Protein AF-A0A3M2B6F7-F1 (afdb_monomer)

pLDDT: mean 85.12, std 17.01, range [28.48, 98.38]

Foldseek 3Di:
DALVVLLVLLVVCCVPFADAFDPVLQQFQPWFDAAPDLDTDGDPHRCRRRVVFSVLVNLLLSCCSHDCVCCVPQVQLSVCSSVRLARYEYEHADDPDQDQKDKDWADQVPFDQDPNDTHTHIYIYGHQAHFADPPGPLCVLQVRPGLRNYHSNSVSVVSSVNSSPPSPPVVPDDCNVVVVVPDDD

Sequence (185 aa):
MSGEQREHILESLFQTYLTTVDAYKSLLNQPYYEVGSTTLIQPTHPDSTIKLYDIRVREALRFLVRDPWFMTHTPKAVRSLLNGKIWNVAFVKIDERDWATRTRVVPRKQALHVNGRIIQPAKILVNYHRSASPEDPFYPETRGLPMGALPRDQLARVIALEIEHNITEKSMRGHVAQDQLTAPQ

Mean predicted aligned error: 6.68 Å

Solvent-accessible surface area (backbone atoms only — not comparable to full-atom values): 9988 Å² total; per-residue (Å²): 131,55,34,66,60,40,35,54,53,46,54,54,32,55,76,74,60,34,42,41,68,48,90,80,50,57,35,54,69,32,62,38,44,42,73,79,38,89,51,72,43,76,54,94,44,54,57,46,34,48,54,51,43,32,51,50,46,53,53,10,51,45,49,41,42,34,46,65,64,36,63,75,76,30,45,60,20,50,51,36,50,72,69,55,42,36,37,31,46,22,55,37,64,60,88,92,53,95,56,33,66,47,75,48,57,48,47,79,93,71,38,44,79,55,96,92,39,82,42,54,36,24,37,38,39,35,22,34,79,32,40,39,50,88,88,39,90,48,13,88,64,45,73,55,42,26,53,44,10,45,46,51,69,40,41,21,50,46,55,31,50,53,43,48,60,44,63,62,51,53,76,74,48,78,51,47,62,59,51,62,74,69,50,86,129

Radius of gyration: 15.97 Å; Cα contacts (8 Å, |Δi|>4): 312; chains: 1; bounding box: 41×37×40 Å

Structure (mmCIF, N/CA/C/O backbone):
data_AF-A0A3M2B6F7-F1
#
_entry.id   AF-A0A3M2B6F7-F1
#
loop_
_atom_site.group_PDB
_atom_site.id
_atom_site.type_symbol
_atom_site.label_atom_id
_atom_site.label_alt_id
_atom_site.label_comp_id
_atom_site.label_asym_id
_atom_site.label_entity_id
_atom_site.label_seq_id
_atom_site.pdbx_PDB_ins_code
_atom_site.Cartn_x
_atom_site.Cartn_y
_atom_site.Cartn_z
_atom_site.occupancy
_atom_site.B_iso_or_equiv
_atom_site.auth_seq_id
_atom_site.auth_comp_id
_atom_site.auth_asym_id
_atom_site.auth_atom_id
_atom_site.pdbx_PDB_model_num
ATOM 1 N N . MET A 1 1 ? -13.278 -9.897 17.056 1.00 79.38 1 MET A N 1
ATOM 2 C CA . MET A 1 1 ? -13.562 -9.879 15.608 1.00 79.38 1 MET A CA 1
ATOM 3 C C . MET A 1 1 ? -12.612 -10.852 14.930 1.00 79.38 1 MET A C 1
ATOM 5 O O . MET A 1 1 ? -11.414 -10.764 15.187 1.00 79.38 1 MET A O 1
ATOM 9 N N . SER A 1 2 ? -13.127 -11.803 14.152 1.00 93.44 2 SER A N 1
ATOM 10 C CA . SER A 1 2 ? -12.310 -12.802 13.445 1.00 93.44 2 SER A CA 1
ATOM 11 C C . SER A 1 2 ? -11.523 -12.177 12.280 1.00 93.44 2 SER A C 1
ATOM 13 O O . SER A 1 2 ? -11.714 -11.008 11.942 1.00 93.44 2 SER A O 1
ATOM 15 N N . GLY A 1 3 ? -10.600 -12.933 11.674 1.00 92.50 3 GLY A N 1
ATOM 16 C CA . GLY A 1 3 ? -9.922 -12.512 10.438 1.00 92.50 3 GLY A CA 1
ATOM 17 C C . GLY A 1 3 ? -10.898 -12.290 9.278 1.00 92.50 3 GLY A C 1
ATOM 18 O O . GLY A 1 3 ? -10.824 -11.266 8.613 1.00 92.50 3 GLY A O 1
ATOM 19 N N . GLU A 1 4 ? -11.873 -13.181 9.110 1.00 94.62 4 GLU A N 1
ATOM 20 C CA . GLU A 1 4 ? -12.885 -13.091 8.045 1.00 94.62 4 GLU A CA 1
ATOM 21 C C . GLU A 1 4 ? -13.798 -11.871 8.200 1.00 94.62 4 GLU A C 1
ATOM 23 O O . GLU A 1 4 ? -14.071 -11.166 7.234 1.00 94.62 4 GLU A O 1
ATOM 28 N N . GLN A 1 5 ? -14.221 -11.559 9.430 1.00 94.25 5 GLN A N 1
ATOM 29 C CA . GLN A 1 5 ? -15.011 -10.354 9.699 1.00 94.25 5 GLN A CA 1
ATOM 30 C C . GLN A 1 5 ? -14.231 -9.078 9.355 1.00 94.25 5 GLN A C 1
ATOM 32 O O . GLN A 1 5 ? -14.793 -8.136 8.801 1.00 94.25 5 GLN A O 1
ATOM 37 N N . ARG A 1 6 ? -12.926 -9.048 9.661 1.00 95.56 6 ARG A N 1
ATOM 38 C CA . ARG A 1 6 ? -12.043 -7.928 9.307 1.00 95.56 6 ARG A CA 1
ATOM 39 C C . ARG A 1 6 ? -11.885 -7.782 7.796 1.00 95.56 6 ARG A C 1
ATOM 41 O O . ARG A 1 6 ? -11.957 -6.667 7.289 1.00 95.56 6 ARG A O 1
ATOM 48 N N . GLU A 1 7 ? -11.701 -8.894 7.093 1.00 95.75 7 GLU A N 1
ATOM 49 C CA . GLU A 1 7 ? -11.611 -8.927 5.632 1.00 95.75 7 GLU A CA 1
ATOM 50 C C . GLU A 1 7 ? -12.911 -8.426 4.981 1.00 95.75 7 GLU A C 1
ATOM 52 O O . GLU A 1 7 ? -12.861 -7.578 4.097 1.00 95.75 7 GLU A O 1
ATOM 57 N N . HIS A 1 8 ? -14.081 -8.827 5.487 1.00 94.50 8 HIS A N 1
ATOM 58 C CA . HIS A 1 8 ? -15.371 -8.344 4.979 1.00 94.50 8 HIS A CA 1
ATOM 59 C C . HIS A 1 8 ? -15.557 -6.820 5.133 1.00 94.50 8 HIS A C 1
ATOM 61 O O . HIS A 1 8 ? -16.053 -6.145 4.225 1.00 94.50 8 HIS A O 1
ATOM 67 N N . ILE A 1 9 ? -15.119 -6.250 6.263 1.00 92.38 9 ILE A N 1
ATOM 68 C CA . ILE A 1 9 ? -15.117 -4.791 6.462 1.00 92.38 9 ILE A CA 1
ATOM 69 C C . ILE A 1 9 ? -14.166 -4.120 5.466 1.00 92.38 9 ILE A C 1
ATOM 71 O O . ILE A 1 9 ? -14.525 -3.104 4.874 1.00 92.38 9 ILE A O 1
ATOM 75 N N . LEU A 1 10 ? -12.975 -4.686 5.253 1.00 94.12 10 LEU A N 1
ATOM 76 C CA . LEU A 1 10 ? -12.020 -4.164 4.276 1.00 94.12 10 LEU A CA 1
ATOM 77 C C . LEU A 1 10 ? -12.604 -4.157 2.853 1.00 94.12 10 LEU A C 1
ATOM 79 O O . LEU A 1 10 ? -12.460 -3.157 2.155 1.00 94.12 10 LEU A O 1
ATOM 83 N N . GLU A 1 11 ? -13.305 -5.215 2.439 1.00 93.88 11 GLU A N 1
ATOM 84 C CA . GLU A 1 11 ? -13.973 -5.249 1.129 1.00 93.88 11 GLU A CA 1
ATOM 85 C C . GLU A 1 11 ? -15.029 -4.145 0.994 1.00 93.88 11 GLU A C 1
ATOM 87 O O . GLU A 1 11 ? -15.085 -3.456 -0.026 1.00 93.88 11 GLU A O 1
ATOM 92 N N . SER A 1 12 ? -15.806 -3.900 2.052 1.00 89.38 12 SER A N 1
ATOM 93 C CA . SER A 1 12 ? -16.766 -2.787 2.080 1.00 89.38 12 SER A CA 1
ATOM 94 C C . SER A 1 12 ? -16.067 -1.427 1.952 1.00 89.38 12 SER A C 1
ATOM 96 O O . SER A 1 12 ? -16.557 -0.524 1.269 1.00 89.38 12 SER A O 1
ATOM 98 N N . LEU A 1 13 ? -14.887 -1.273 2.565 1.00 89.31 13 LEU A N 1
ATOM 99 C CA . LEU A 1 13 ? -14.080 -0.059 2.442 1.00 89.31 13 LEU A CA 1
ATOM 100 C C . LEU A 1 13 ? -13.537 0.119 1.025 1.00 89.31 13 LEU A C 1
ATOM 102 O O . LEU A 1 13 ? -13.581 1.240 0.526 1.00 89.31 13 LEU A O 1
ATOM 106 N N . PHE A 1 14 ? -13.082 -0.939 0.347 1.00 90.81 14 PHE A N 1
ATOM 107 C CA . PHE A 1 14 ? -12.628 -0.837 -1.048 1.00 90.81 14 PHE A CA 1
ATOM 108 C C . PHE A 1 14 ? -13.721 -0.363 -2.009 1.00 90.81 14 PHE A C 1
ATOM 110 O O . PHE A 1 14 ? -13.414 0.259 -3.024 1.00 90.81 14 PHE A O 1
ATOM 117 N N . GLN A 1 15 ? -14.985 -0.654 -1.704 1.00 87.56 15 GLN A N 1
ATOM 118 C CA . GLN A 1 15 ? -16.122 -0.245 -2.531 1.00 87.56 15 GLN A CA 1
ATOM 119 C C . GLN A 1 15 ? -16.552 1.207 -2.293 1.00 87.56 15 GLN A C 1
ATOM 121 O O . GLN A 1 15 ? -17.205 1.793 -3.152 1.00 87.56 15 GLN A O 1
ATOM 126 N N . THR A 1 16 ? -16.216 1.788 -1.138 1.00 82.75 16 THR A N 1
ATOM 127 C CA . THR A 1 16 ? -16.832 3.045 -0.678 1.00 82.75 16 THR A CA 1
ATOM 128 C C . THR A 1 16 ? -15.843 4.161 -0.362 1.00 82.75 16 THR A C 1
ATOM 130 O O . THR A 1 16 ? -16.181 5.330 -0.527 1.00 82.75 16 THR A O 1
ATOM 133 N N . TYR A 1 17 ? -14.641 3.835 0.113 1.00 84.31 17 TYR A N 1
ATOM 134 C CA . TYR A 1 17 ? -13.767 4.813 0.762 1.00 84.31 17 TYR A CA 1
ATOM 135 C C . TYR A 1 17 ? -12.280 4.614 0.469 1.00 84.31 17 TYR A C 1
ATOM 137 O O . TYR A 1 17 ? -11.581 5.562 0.112 1.00 84.31 17 TYR A O 1
ATOM 145 N N . LEU A 1 18 ? -11.780 3.392 0.640 1.00 87.50 18 LEU A N 1
ATOM 146 C CA . LEU A 1 18 ? -10.370 3.065 0.496 1.00 87.50 18 LEU A CA 1
ATOM 147 C C . LEU A 1 18 ? -10.030 2.842 -0.977 1.00 87.50 18 LEU A C 1
ATOM 149 O O . LEU A 1 18 ? -10.433 1.851 -1.578 1.00 87.50 18 LEU A O 1
ATOM 153 N N . THR A 1 19 ? -9.230 3.738 -1.543 1.00 93.56 19 THR A N 1
ATOM 154 C CA . THR A 1 19 ? -8.702 3.601 -2.902 1.00 93.56 19 THR A CA 1
ATOM 155 C C . THR A 1 19 ? -7.271 3.067 -2.900 1.00 93.56 19 THR A C 1
ATOM 157 O O . THR A 1 19 ? -6.469 3.380 -2.027 1.00 93.56 19 THR A O 1
ATOM 160 N N . THR A 1 20 ? -6.901 2.297 -3.909 1.00 94.38 20 THR A N 1
ATOM 161 C CA . THR A 1 20 ? -5.551 1.729 -4.055 1.00 94.38 20 THR A CA 1
ATOM 162 C C . THR A 1 20 ? -4.825 2.217 -5.304 1.00 94.38 20 THR A C 1
ATOM 164 O O . THR A 1 20 ? -3.717 1.779 -5.606 1.00 94.38 20 THR A O 1
ATOM 167 N N . VAL A 1 21 ? -5.432 3.165 -6.024 1.00 87.19 21 VAL A N 1
ATOM 168 C CA . VAL A 1 21 ? -4.872 3.681 -7.272 1.00 87.19 21 VAL A CA 1
ATOM 169 C C . VAL A 1 21 ? -3.901 4.831 -7.037 1.00 87.19 21 VAL A C 1
ATOM 171 O O . VAL A 1 21 ? -4.078 5.674 -6.152 1.00 87.19 21 VAL A O 1
ATOM 174 N N . ASP A 1 22 ? -2.891 4.887 -7.897 1.00 86.69 22 ASP A N 1
ATOM 175 C CA . ASP A 1 22 ? -2.025 6.044 -8.060 1.00 86.69 22 ASP A CA 1
ATOM 176 C C . ASP A 1 22 ? -2.770 7.157 -8.812 1.00 86.69 22 ASP A C 1
ATOM 178 O O . ASP A 1 22 ? -2.938 7.109 -10.033 1.00 86.69 22 ASP A O 1
ATOM 182 N N . ALA A 1 23 ? -3.214 8.176 -8.074 1.00 81.69 23 ALA A N 1
ATOM 183 C CA . ALA A 1 23 ? -3.995 9.285 -8.619 1.00 81.69 23 ALA A CA 1
ATOM 184 C C . ALA A 1 23 ? -3.258 10.086 -9.708 1.00 81.69 23 ALA A C 1
ATOM 186 O O . ALA A 1 23 ? -3.909 10.684 -10.563 1.00 81.69 23 ALA A O 1
ATOM 187 N N . TYR A 1 24 ? -1.922 10.086 -9.699 1.00 85.81 24 TYR A N 1
ATOM 188 C CA . TYR A 1 24 ? -1.110 10.841 -10.656 1.00 85.81 24 TYR A CA 1
ATOM 189 C C . TYR A 1 24 ? -0.636 9.993 -11.837 1.00 85.81 24 TYR A C 1
ATOM 191 O O . TYR A 1 24 ? 0.035 10.516 -12.723 1.00 85.81 24 TYR A O 1
ATOM 199 N N . LYS A 1 25 ? -0.977 8.694 -11.864 1.00 90.56 25 LYS A N 1
ATOM 200 C CA . LYS A 1 25 ? -0.525 7.743 -12.893 1.00 90.56 25 LYS A CA 1
ATOM 201 C C . LYS A 1 25 ? 0.999 7.790 -13.101 1.00 90.56 25 LYS A C 1
ATOM 203 O O . LYS A 1 25 ? 1.484 7.600 -14.213 1.00 90.56 25 LYS A O 1
ATOM 208 N N . SER A 1 26 ? 1.756 8.009 -12.027 1.00 91.81 26 SER A N 1
ATOM 209 C CA . SER A 1 26 ? 3.225 8.023 -12.008 1.00 91.81 26 SER A CA 1
ATOM 210 C C . SER A 1 26 ? 3.844 6.695 -12.460 1.00 91.81 26 SER A C 1
ATOM 212 O O . SER A 1 26 ? 4.987 6.660 -12.909 1.00 91.81 26 SER A O 1
ATOM 214 N N . LEU A 1 27 ? 3.076 5.605 -12.375 1.00 93.88 27 LEU A N 1
ATOM 215 C CA . LEU A 1 27 ? 3.465 4.275 -12.841 1.00 93.88 27 LEU A CA 1
ATOM 216 C C . LEU A 1 27 ? 3.105 3.985 -14.309 1.00 93.88 27 LEU A C 1
ATOM 218 O O . LEU A 1 27 ? 3.346 2.876 -14.787 1.00 93.88 27 LEU A O 1
ATOM 222 N N . LEU A 1 28 ? 2.534 4.948 -15.039 1.00 94.69 28 LEU A N 1
ATOM 223 C CA . LEU A 1 28 ? 2.232 4.777 -16.459 1.00 94.69 28 LEU A CA 1
ATOM 224 C C . LEU A 1 28 ? 3.531 4.573 -17.254 1.00 94.69 28 LEU A C 1
ATOM 226 O O . LEU A 1 28 ? 4.486 5.338 -17.102 1.00 94.69 28 LEU A O 1
ATOM 230 N N . ASN A 1 29 ? 3.555 3.543 -18.102 1.00 94.00 29 ASN A N 1
ATOM 231 C CA . ASN A 1 29 ? 4.724 3.117 -18.884 1.00 94.00 29 ASN A CA 1
ATOM 232 C C . ASN A 1 29 ? 5.972 2.771 -18.051 1.00 94.00 29 ASN A C 1
ATOM 234 O O . ASN A 1 29 ? 7.061 2.658 -18.607 1.00 94.00 29 ASN A O 1
ATOM 238 N N . GLN A 1 30 ? 5.849 2.620 -16.730 1.00 95.19 30 GLN A N 1
ATOM 239 C CA . GLN A 1 30 ? 6.982 2.231 -15.896 1.00 95.19 30 GLN A CA 1
ATOM 240 C C . GLN A 1 30 ? 7.181 0.715 -15.943 1.00 95.19 30 GLN A C 1
ATOM 242 O O . GLN A 1 30 ? 6.189 -0.016 -15.986 1.00 95.19 30 GLN A O 1
ATOM 247 N N . PRO A 1 31 ? 8.427 0.219 -15.890 1.00 96.50 31 PRO A N 1
ATOM 248 C CA . PRO A 1 31 ? 8.668 -1.196 -15.659 1.00 96.50 31 PRO A CA 1
ATOM 249 C C . PRO A 1 31 ? 8.194 -1.602 -14.259 1.00 96.50 31 PRO A C 1
ATOM 251 O O . PRO A 1 31 ? 8.052 -0.770 -13.358 1.00 96.50 31 PRO A O 1
ATOM 254 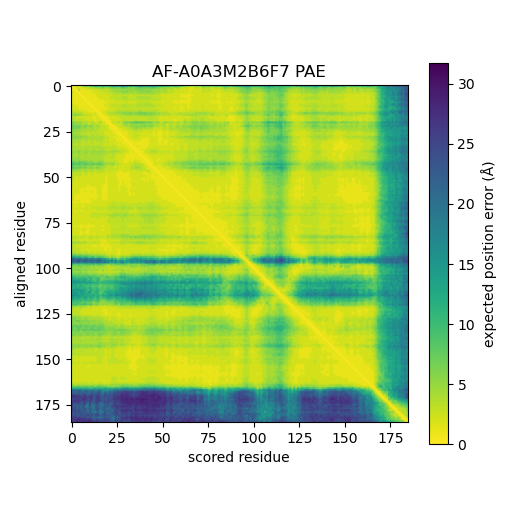N N . TYR A 1 32 ? 7.961 -2.894 -14.064 1.00 96.06 32 TYR A N 1
ATOM 255 C CA . TYR A 1 32 ? 7.647 -3.459 -12.754 1.00 96.06 32 TYR A CA 1
ATOM 256 C C . TYR A 1 32 ? 8.706 -4.470 -12.332 1.00 96.06 32 TYR A C 1
ATOM 258 O O . TYR A 1 32 ? 9.398 -5.039 -13.172 1.00 96.06 32 TYR A O 1
ATOM 266 N N . TYR A 1 33 ? 8.839 -4.693 -11.026 1.00 97.44 33 TYR A N 1
ATOM 267 C CA . TYR A 1 33 ? 9.772 -5.683 -10.507 1.00 97.44 33 TYR A CA 1
ATOM 268 C C . TYR A 1 33 ? 9.161 -7.076 -10.554 1.00 97.44 33 TYR A C 1
ATOM 270 O O . TYR A 1 33 ? 7.999 -7.275 -10.184 1.00 97.44 33 TYR A O 1
ATOM 278 N N . GLU A 1 34 ? 9.979 -8.045 -10.943 1.00 96.81 34 GLU A N 1
ATOM 279 C CA . GLU A 1 34 ? 9.732 -9.439 -10.610 1.00 96.81 34 GLU A CA 1
ATOM 280 C C . GLU A 1 34 ? 9.711 -9.612 -9.080 1.00 96.81 34 GLU A C 1
ATOM 282 O O . GLU A 1 34 ? 10.502 -9.016 -8.346 1.00 96.81 34 GLU A O 1
ATOM 287 N N . VAL A 1 35 ? 8.773 -10.411 -8.573 1.00 96.69 35 VAL A N 1
ATOM 288 C CA . VAL A 1 35 ? 8.608 -10.602 -7.127 1.00 96.69 35 VAL A CA 1
ATOM 289 C C . VAL A 1 35 ? 9.839 -11.297 -6.538 1.00 96.69 35 VAL A C 1
ATOM 291 O O . VAL A 1 35 ? 10.259 -12.341 -7.023 1.00 96.69 35 VAL A O 1
ATOM 294 N N . GLY A 1 36 ? 10.393 -10.736 -5.463 1.00 96.19 36 GLY A N 1
ATOM 295 C CA . GLY A 1 36 ? 11.575 -11.250 -4.765 1.00 96.19 36 GLY A CA 1
ATOM 296 C C . GLY A 1 36 ? 12.907 -10.945 -5.455 1.00 96.19 36 GLY A C 1
ATOM 297 O O . GLY A 1 36 ? 13.934 -11.470 -5.036 1.00 96.19 36 GLY A O 1
ATOM 298 N N . SER A 1 37 ? 12.899 -10.115 -6.500 1.00 95.75 37 SER A N 1
ATOM 299 C CA . SER A 1 37 ? 14.026 -9.908 -7.408 1.00 95.75 37 SER A CA 1
ATOM 300 C C . SER A 1 37 ? 14.202 -8.423 -7.731 1.00 95.75 37 SER A C 1
ATOM 302 O O . SER A 1 37 ? 13.261 -7.635 -7.671 1.00 95.75 37 SER A O 1
ATOM 304 N N . THR A 1 38 ? 15.418 -8.010 -8.083 1.00 95.62 38 THR A N 1
ATOM 305 C CA . THR A 1 38 ? 15.691 -6.649 -8.587 1.00 95.62 38 THR A CA 1
ATOM 306 C C . THR A 1 38 ? 15.473 -6.533 -10.097 1.00 95.62 38 THR A C 1
ATOM 308 O O . THR A 1 38 ? 15.655 -5.456 -10.668 1.00 95.62 38 THR A O 1
ATOM 311 N N . THR A 1 39 ? 15.065 -7.626 -10.747 1.00 97.56 39 THR A N 1
ATOM 312 C CA . THR A 1 39 ? 14.811 -7.681 -12.187 1.00 97.56 39 THR A CA 1
ATOM 313 C C . THR A 1 39 ? 13.592 -6.844 -12.555 1.00 97.56 39 THR A C 1
ATOM 315 O O . THR A 1 39 ? 12.512 -7.009 -11.987 1.00 97.56 39 THR A O 1
ATOM 318 N N . LEU A 1 40 ? 13.767 -5.960 -13.537 1.00 97.06 40 LEU A N 1
ATOM 319 C CA . LEU A 1 40 ? 12.708 -5.128 -14.095 1.00 97.06 40 LEU A CA 1
ATOM 320 C C . LEU A 1 40 ? 12.153 -5.746 -15.378 1.00 97.06 40 LEU A C 1
ATOM 322 O O . LEU A 1 40 ? 12.903 -6.097 -16.288 1.00 97.06 40 LEU A O 1
ATOM 326 N N . ILE A 1 41 ? 10.829 -5.817 -15.462 1.00 97.25 41 ILE A N 1
ATOM 327 C CA . ILE A 1 41 ? 10.090 -6.328 -16.612 1.00 97.25 41 ILE A CA 1
ATOM 328 C C . ILE A 1 41 ? 9.351 -5.164 -17.271 1.00 97.25 41 ILE A C 1
ATOM 330 O O . ILE A 1 41 ? 8.675 -4.372 -16.608 1.00 97.25 41 ILE A O 1
ATOM 334 N N . GLN A 1 42 ? 9.499 -5.054 -18.592 1.00 96.94 42 GLN A N 1
ATOM 335 C CA . GLN A 1 42 ? 8.803 -4.039 -19.375 1.00 96.94 42 GLN A CA 1
ATOM 336 C C . GLN A 1 42 ? 7.316 -4.389 -19.501 1.00 96.94 42 GLN A C 1
ATOM 338 O O . GLN A 1 42 ? 6.980 -5.548 -19.760 1.00 96.94 42 GLN A O 1
ATOM 343 N N . PRO A 1 43 ? 6.409 -3.415 -19.329 1.00 94.88 43 PRO A N 1
ATOM 344 C CA . PRO A 1 43 ? 4.986 -3.683 -19.398 1.00 94.88 43 PRO A CA 1
ATOM 345 C C . PRO A 1 43 ? 4.549 -3.919 -20.849 1.00 94.88 43 PRO A C 1
ATOM 347 O O . PRO A 1 43 ? 4.980 -3.222 -21.765 1.00 94.88 43 PRO A O 1
ATOM 350 N N . THR A 1 44 ? 3.642 -4.873 -21.062 1.00 92.75 44 THR A N 1
ATOM 351 C CA . THR A 1 44 ? 3.053 -5.149 -22.387 1.00 92.75 44 THR A CA 1
ATOM 352 C C . THR A 1 44 ? 2.058 -4.073 -22.823 1.00 92.75 44 THR A C 1
ATOM 354 O O . THR A 1 44 ? 1.913 -3.802 -24.013 1.00 92.75 44 THR A O 1
ATOM 357 N N . HIS A 1 45 ? 1.398 -3.425 -21.859 1.00 94.81 45 HIS A N 1
ATOM 358 C CA . HIS A 1 45 ? 0.524 -2.268 -22.066 1.00 94.81 45 HIS A CA 1
ATOM 359 C C . HIS A 1 45 ? 0.881 -1.117 -21.117 1.00 94.81 45 HIS A C 1
ATOM 361 O O . HIS A 1 45 ? 1.261 -1.393 -19.976 1.00 94.81 45 HIS A O 1
ATOM 367 N N . PRO A 1 46 ? 0.659 0.154 -21.511 1.00 90.75 46 PRO A N 1
ATOM 368 C CA . PRO A 1 46 ? 1.000 1.333 -20.706 1.00 90.75 46 PRO A CA 1
ATOM 369 C C . PRO A 1 46 ? 0.535 1.312 -19.245 1.00 90.75 46 PRO A C 1
ATOM 371 O O . PRO A 1 46 ? 1.217 1.846 -18.372 1.00 90.75 46 PRO A O 1
ATOM 374 N N . ASP A 1 47 ? -0.618 0.702 -18.963 1.00 93.06 47 ASP A N 1
ATOM 375 C CA . ASP A 1 47 ? -1.241 0.676 -17.638 1.00 93.06 47 ASP A CA 1
ATOM 376 C C . ASP A 1 47 ? -1.027 -0.637 -16.860 1.00 93.06 47 ASP A C 1
ATOM 378 O O . ASP A 1 47 ? -1.539 -0.781 -15.747 1.00 93.06 47 ASP A O 1
ATOM 382 N N . SER A 1 48 ? -0.249 -1.581 -17.406 1.00 94.56 48 SER A N 1
ATOM 383 C CA . SER A 1 48 ? -0.041 -2.909 -16.800 1.00 94.56 48 SER A CA 1
ATOM 384 C C . SER A 1 48 ? 0.552 -2.805 -15.399 1.00 94.56 48 SER A C 1
ATOM 386 O O . SER A 1 48 ? 0.099 -3.472 -14.473 1.00 94.56 48 SER A O 1
ATOM 388 N N . THR A 1 49 ? 1.527 -1.914 -15.226 1.00 95.62 49 THR A N 1
ATOM 389 C CA . THR A 1 49 ? 2.219 -1.697 -13.953 1.00 95.62 49 THR A CA 1
ATOM 390 C C . THR A 1 49 ? 1.294 -1.115 -12.890 1.00 95.62 49 THR A C 1
ATOM 392 O O . THR A 1 49 ? 1.319 -1.560 -11.744 1.00 95.62 49 THR A O 1
ATOM 395 N N . ILE A 1 50 ? 0.413 -0.182 -13.270 1.00 94.62 50 ILE A N 1
ATOM 396 C CA . ILE A 1 50 ? -0.606 0.376 -12.368 1.00 94.62 50 ILE A CA 1
ATOM 397 C C . ILE A 1 50 ? -1.523 -0.744 -11.866 1.00 94.62 50 ILE A C 1
ATOM 399 O O . ILE A 1 50 ? -1.722 -0.885 -10.660 1.00 94.62 50 ILE A O 1
ATOM 403 N N . LYS A 1 51 ? -2.046 -1.565 -12.785 1.00 95.44 51 LYS A N 1
ATOM 404 C CA . LYS A 1 51 ? -2.955 -2.675 -12.459 1.00 95.44 51 LYS A CA 1
ATOM 405 C C . LYS A 1 51 ? -2.285 -3.725 -11.576 1.00 95.44 51 LYS A C 1
ATOM 407 O O . LYS A 1 51 ? -2.876 -4.164 -10.594 1.00 95.44 51 LYS A O 1
ATOM 412 N N . LEU A 1 52 ? -1.047 -4.100 -11.897 1.00 95.81 52 LEU A N 1
ATOM 413 C CA . LEU A 1 52 ? -0.282 -5.070 -11.117 1.00 95.81 52 LEU A CA 1
ATOM 414 C C . LEU A 1 52 ? -0.128 -4.615 -9.663 1.00 95.81 52 LEU A C 1
ATOM 416 O O . LEU A 1 52 ? -0.390 -5.378 -8.735 1.00 95.81 52 LEU A O 1
ATOM 420 N N . TYR A 1 53 ? 0.303 -3.374 -9.456 1.00 96.88 53 TYR A N 1
ATOM 421 C CA . TYR A 1 53 ? 0.563 -2.882 -8.112 1.00 96.88 53 TYR A CA 1
ATOM 422 C C . TYR A 1 53 ? -0.713 -2.561 -7.324 1.00 96.88 53 TYR A C 1
ATOM 424 O O . TYR A 1 53 ? -0.707 -2.731 -6.106 1.00 96.88 53 TYR A O 1
ATOM 432 N N . ASP A 1 54 ? -1.815 -2.200 -7.990 1.00 96.62 54 ASP A N 1
ATOM 433 C CA . ASP A 1 54 ? -3.148 -2.160 -7.369 1.00 96.62 54 ASP A CA 1
ATOM 434 C C . ASP A 1 54 ? -3.530 -3.537 -6.794 1.00 96.62 54 ASP A C 1
ATOM 436 O O . ASP A 1 54 ? -3.840 -3.659 -5.604 1.00 96.62 54 ASP A O 1
ATOM 440 N N . ILE A 1 55 ? -3.412 -4.597 -7.606 1.00 96.75 55 ILE A N 1
ATOM 441 C CA . ILE A 1 55 ? -3.691 -5.978 -7.180 1.00 96.75 55 ILE A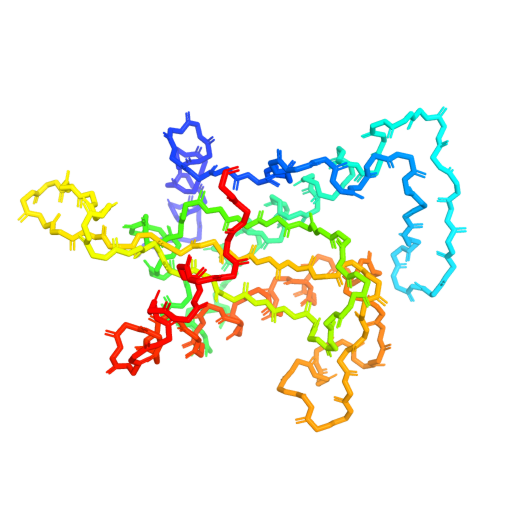 CA 1
ATOM 442 C C . ILE A 1 55 ? -2.830 -6.352 -5.968 1.00 96.75 55 ILE A C 1
ATOM 444 O O . ILE A 1 55 ? -3.359 -6.796 -4.948 1.00 96.75 55 ILE A O 1
ATOM 448 N N . ARG A 1 56 ? -1.518 -6.105 -6.033 1.00 97.44 56 ARG A N 1
ATOM 449 C CA . ARG A 1 56 ? -0.586 -6.474 -4.954 1.00 97.44 56 ARG A CA 1
ATOM 450 C C . ARG A 1 56 ? -0.850 -5.732 -3.652 1.00 97.44 56 ARG A C 1
ATOM 452 O O . ARG A 1 56 ? -0.748 -6.331 -2.583 1.00 97.44 56 ARG A O 1
ATOM 459 N N . VAL A 1 57 ? -1.222 -4.453 -3.717 1.00 97.81 57 VAL A N 1
ATOM 460 C CA . VAL A 1 57 ? -1.620 -3.705 -2.518 1.00 97.81 57 VAL A CA 1
ATOM 461 C C . VAL A 1 57 ? -2.886 -4.303 -1.917 1.00 97.81 57 VAL A C 1
ATOM 463 O O . VAL A 1 57 ? -2.920 -4.549 -0.713 1.00 97.81 57 VAL A O 1
ATOM 466 N N . ARG A 1 58 ? -3.911 -4.594 -2.724 1.00 98.00 58 ARG A N 1
ATOM 467 C CA . ARG A 1 58 ? -5.153 -5.207 -2.221 1.00 98.00 58 ARG A CA 1
ATOM 468 C C . ARG A 1 58 ? -4.890 -6.555 -1.556 1.00 98.00 58 ARG A C 1
ATOM 470 O O . ARG A 1 58 ? -5.406 -6.806 -0.469 1.00 98.00 58 ARG A O 1
ATOM 477 N N . GLU A 1 59 ? -4.054 -7.397 -2.158 1.00 98.06 59 GLU A N 1
ATOM 478 C CA . GLU A 1 59 ? -3.642 -8.678 -1.574 1.00 98.06 59 GLU A CA 1
ATOM 479 C C . GLU A 1 59 ? -2.892 -8.506 -0.249 1.00 98.06 59 GLU A C 1
ATOM 481 O O . GLU A 1 59 ? -3.176 -9.221 0.716 1.00 98.06 59 GLU A O 1
ATOM 486 N N . ALA A 1 60 ? -1.967 -7.546 -0.173 1.00 98.38 60 ALA A N 1
ATOM 487 C CA . ALA A 1 60 ? -1.237 -7.241 1.054 1.00 98.38 60 ALA A CA 1
ATOM 488 C C . ALA A 1 60 ? -2.170 -6.727 2.161 1.00 98.38 60 ALA A C 1
ATOM 490 O O . ALA A 1 60 ? -2.058 -7.157 3.307 1.00 98.38 60 ALA A O 1
ATOM 491 N N . LEU A 1 61 ? -3.134 -5.863 1.830 1.00 98.38 61 LEU A N 1
ATOM 492 C CA . LEU A 1 61 ? -4.110 -5.342 2.791 1.00 98.38 61 LEU A CA 1
ATOM 493 C C . LEU A 1 61 ? -5.061 -6.431 3.303 1.00 98.38 61 LEU A C 1
ATOM 495 O O . LEU A 1 61 ? -5.319 -6.485 4.505 1.00 98.38 61 LEU A O 1
ATOM 499 N N . ARG A 1 62 ? -5.533 -7.334 2.431 1.00 98.25 62 ARG A N 1
ATOM 500 C CA . ARG A 1 62 ? -6.319 -8.514 2.841 1.00 98.25 62 ARG A CA 1
ATOM 501 C C . ARG A 1 62 ? -5.531 -9.394 3.800 1.00 98.25 62 ARG A C 1
ATOM 503 O O . ARG A 1 62 ? -6.037 -9.768 4.856 1.00 98.25 62 ARG A O 1
ATOM 510 N N . PHE A 1 63 ? -4.272 -9.672 3.464 1.00 98.38 63 PHE A N 1
ATOM 511 C CA . PHE A 1 63 ? -3.387 -10.449 4.325 1.00 98.38 63 PHE A CA 1
ATOM 512 C C . PHE A 1 63 ? -3.183 -9.770 5.688 1.00 98.38 63 PHE A C 1
ATOM 514 O O . PHE A 1 63 ? -3.372 -10.414 6.720 1.00 98.38 63 PHE A O 1
ATOM 521 N N . LEU A 1 64 ? -2.914 -8.460 5.693 1.00 97.94 64 LEU A N 1
ATOM 522 C CA . LEU A 1 64 ? -2.739 -7.638 6.895 1.00 97.94 64 LEU A CA 1
ATOM 523 C C . LEU A 1 64 ? -3.940 -7.732 7.843 1.00 97.94 64 LEU A C 1
ATOM 525 O O . LEU A 1 64 ? -3.772 -7.920 9.048 1.00 97.94 64 LEU A O 1
ATOM 529 N N . VAL A 1 65 ? -5.167 -7.591 7.329 1.00 97.19 65 VAL A N 1
ATOM 530 C CA . VAL A 1 65 ? -6.365 -7.594 8.187 1.00 97.19 65 VAL A CA 1
ATOM 531 C C . VAL A 1 65 ? -6.797 -8.992 8.613 1.00 97.19 65 VAL A C 1
ATOM 533 O O . VAL A 1 65 ? -7.511 -9.113 9.608 1.00 97.19 65 VAL A O 1
ATOM 536 N N . ARG A 1 66 ? -6.385 -10.038 7.892 1.00 97.25 66 ARG A N 1
ATOM 537 C CA . ARG A 1 66 ? -6.766 -11.424 8.179 1.00 97.25 66 ARG A CA 1
ATOM 538 C C . ARG A 1 66 ? -5.816 -12.086 9.170 1.00 97.25 66 ARG A C 1
ATOM 540 O O . ARG A 1 66 ? -6.282 -12.700 10.135 1.00 97.25 66 ARG A O 1
ATOM 547 N N . ASP A 1 67 ? -4.511 -11.950 8.955 1.00 97.50 67 ASP A N 1
ATOM 548 C CA . ASP A 1 67 ? -3.488 -12.649 9.731 1.00 97.50 67 ASP A CA 1
ATOM 549 C C . ASP A 1 67 ? -3.458 -12.140 11.197 1.00 97.50 67 ASP A C 1
ATOM 551 O O . ASP A 1 67 ? -3.421 -10.926 11.448 1.00 97.50 67 ASP A O 1
ATOM 555 N N . PRO A 1 68 ? -3.540 -13.036 12.204 1.00 95.88 68 PRO A N 1
ATOM 556 C CA . PRO A 1 68 ? -3.473 -12.664 13.617 1.00 95.88 68 PRO A CA 1
ATOM 557 C C . PRO A 1 68 ? -2.177 -11.956 14.024 1.00 95.88 68 PRO A C 1
ATOM 559 O O . PRO A 1 68 ? -2.211 -11.144 14.950 1.00 95.88 68 PRO A O 1
ATOM 562 N N . TRP A 1 69 ? -1.060 -12.211 13.335 1.00 96.69 69 TRP A N 1
ATOM 563 C CA . TRP A 1 69 ? 0.242 -11.620 13.639 1.00 96.69 69 TRP A CA 1
ATOM 564 C C . TRP A 1 69 ? 0.163 -10.093 13.731 1.00 96.69 69 TRP A C 1
ATOM 566 O O . TRP A 1 69 ? 0.691 -9.505 14.678 1.00 96.69 69 TRP A O 1
ATOM 576 N N . PHE A 1 70 ? -0.572 -9.448 12.819 1.00 97.25 70 PHE A N 1
ATOM 577 C CA . PHE A 1 70 ? -0.719 -7.989 12.797 1.00 97.25 70 PHE A CA 1
ATOM 578 C C . PHE A 1 70 ? -1.523 -7.453 13.983 1.00 97.25 70 PHE A C 1
ATOM 580 O O . PHE A 1 70 ? -1.247 -6.361 14.464 1.00 97.25 70 PHE A O 1
ATOM 587 N N . MET A 1 71 ? -2.470 -8.217 14.531 1.00 95.31 71 MET A N 1
ATOM 588 C CA . MET A 1 71 ? -3.182 -7.800 15.749 1.00 95.31 71 MET A CA 1
ATOM 589 C C . MET A 1 71 ? -2.302 -7.853 16.992 1.00 95.31 71 MET A C 1
ATOM 591 O O . MET A 1 71 ? -2.568 -7.133 17.950 1.00 95.31 71 MET A O 1
ATOM 595 N N . THR A 1 72 ? -1.267 -8.687 16.981 1.00 96.31 72 THR A N 1
ATOM 596 C CA . THR A 1 72 ? -0.308 -8.774 18.081 1.00 96.31 72 THR A CA 1
ATOM 597 C C . THR A 1 72 ? 0.796 -7.725 17.946 1.00 96.31 72 THR A C 1
ATOM 599 O O . THR A 1 72 ? 1.155 -7.101 18.939 1.00 96.31 72 THR A O 1
ATOM 602 N N . HIS A 1 73 ? 1.303 -7.490 16.731 1.00 95.19 73 HIS A N 1
ATOM 603 C CA . HIS A 1 73 ? 2.521 -6.694 16.517 1.00 95.19 73 HIS A CA 1
ATOM 604 C C . HIS A 1 73 ? 2.260 -5.277 15.987 1.00 95.19 73 HIS A C 1
ATOM 606 O O . HIS A 1 73 ? 3.004 -4.359 16.309 1.00 95.19 73 HIS A O 1
ATOM 612 N N . THR A 1 74 ? 1.200 -5.075 15.200 1.00 95.31 74 THR A N 1
ATOM 613 C CA . THR A 1 74 ? 0.811 -3.770 14.623 1.00 95.31 74 THR A CA 1
ATOM 614 C C . THR A 1 74 ? -0.703 -3.508 14.769 1.00 95.31 74 THR A C 1
ATOM 616 O O . THR A 1 74 ? -1.421 -3.232 13.798 1.00 95.31 74 THR A O 1
ATOM 619 N N . PRO A 1 75 ? -1.265 -3.603 15.993 1.00 95.12 75 PRO A N 1
ATOM 620 C CA . PRO A 1 75 ? -2.709 -3.502 16.200 1.00 95.12 75 PRO A CA 1
ATOM 621 C C . PRO A 1 75 ? -3.290 -2.136 15.834 1.00 95.12 75 PRO A C 1
ATOM 623 O O . PRO A 1 75 ? -4.499 -2.028 15.591 1.00 95.12 75 PRO A O 1
ATOM 626 N N . LYS A 1 76 ? -2.505 -1.049 15.857 1.00 92.56 76 LYS A N 1
ATOM 627 C CA . LYS A 1 76 ? -3.016 0.257 15.416 1.00 92.56 76 LYS A CA 1
ATOM 628 C C . LYS A 1 76 ? -3.116 0.296 13.904 1.00 92.56 76 LYS A C 1
ATOM 630 O O . LYS A 1 76 ? -4.031 0.964 13.422 1.00 92.56 76 LYS A O 1
ATOM 635 N N . ALA A 1 77 ? -2.269 -0.431 13.179 1.00 94.19 77 ALA A N 1
ATOM 636 C CA . ALA A 1 77 ? -2.372 -0.514 11.733 1.00 94.19 77 ALA A CA 1
ATOM 637 C C . ALA A 1 77 ? -3.701 -1.123 11.285 1.00 94.19 77 ALA A C 1
ATOM 639 O O . ALA A 1 77 ? -4.476 -0.471 10.580 1.00 94.19 77 ALA A O 1
ATOM 640 N N . VAL A 1 78 ? -4.028 -2.307 11.813 1.00 95.12 78 VAL A N 1
ATOM 641 C CA . VAL A 1 78 ? -5.302 -2.986 11.528 1.00 95.12 78 VAL A CA 1
ATOM 642 C C . VAL A 1 78 ? -6.490 -2.093 11.902 1.00 95.12 78 VAL A C 1
ATOM 644 O O . VAL A 1 78 ? -7.399 -1.884 11.101 1.00 95.12 78 VAL A O 1
ATOM 647 N N . ARG A 1 79 ? -6.475 -1.502 13.105 1.00 92.56 79 ARG A N 1
ATOM 648 C CA . ARG A 1 79 ? -7.569 -0.629 13.567 1.00 92.56 79 ARG A CA 1
ATOM 649 C C . ARG A 1 79 ? -7.702 0.649 12.743 1.00 92.56 79 ARG A C 1
ATOM 651 O O . ARG A 1 79 ? -8.817 1.106 12.526 1.00 92.56 79 ARG A O 1
ATOM 658 N N . SER A 1 80 ? -6.599 1.255 12.319 1.00 90.62 80 SER A N 1
ATOM 659 C CA . SER A 1 80 ? -6.631 2.495 11.535 1.00 90.62 80 SER A CA 1
ATOM 660 C C . SER A 1 80 ? -7.168 2.252 10.132 1.00 90.62 80 SER A C 1
ATOM 662 O O . SER A 1 80 ? -7.960 3.059 9.646 1.00 90.62 80 SER A O 1
ATOM 664 N N . LEU A 1 81 ? -6.801 1.121 9.526 1.00 91.31 81 LEU A N 1
ATOM 665 C CA . LEU A 1 81 ? -7.335 0.701 8.239 1.00 91.31 81 LEU A CA 1
ATOM 666 C C . LEU A 1 81 ? -8.849 0.464 8.323 1.00 91.31 81 LEU A C 1
ATOM 668 O O . LEU A 1 81 ? -9.609 1.113 7.612 1.00 91.31 81 LEU A O 1
ATOM 672 N N . LEU A 1 82 ? -9.296 -0.381 9.259 1.00 90.94 82 LEU A N 1
ATOM 673 C CA . LEU A 1 82 ? -10.708 -0.772 9.366 1.00 90.94 82 LEU A CA 1
ATOM 674 C C . LEU A 1 82 ? -11.634 0.349 9.859 1.00 90.94 82 LEU A C 1
ATOM 676 O O . LEU A 1 82 ? -12.824 0.330 9.567 1.00 90.94 82 LEU A O 1
ATOM 680 N N . ASN A 1 83 ? -11.104 1.345 10.572 1.00 86.38 83 ASN A N 1
ATOM 681 C CA . ASN A 1 83 ? -11.874 2.515 11.005 1.00 86.38 83 ASN A CA 1
ATOM 682 C C . ASN A 1 83 ? -11.861 3.666 9.980 1.00 86.38 83 ASN A C 1
ATOM 684 O O . ASN A 1 83 ? -12.267 4.777 10.321 1.00 86.38 83 ASN A O 1
ATOM 688 N N . GLY A 1 84 ? -11.342 3.450 8.765 1.00 80.31 84 GLY A N 1
ATOM 689 C CA . GLY A 1 84 ? -11.344 4.463 7.705 1.00 80.31 84 GLY A CA 1
ATOM 690 C C . GLY A 1 84 ? -10.386 5.638 7.941 1.00 80.31 84 GLY A C 1
ATOM 691 O O . GLY A 1 84 ? -10.537 6.701 7.341 1.00 80.31 84 GLY A O 1
ATOM 692 N N . LYS A 1 85 ? -9.364 5.487 8.796 1.00 85.69 85 LYS A N 1
ATOM 693 C CA . LYS A 1 85 ? -8.309 6.515 8.928 1.00 85.69 85 LYS A CA 1
ATOM 694 C C . LYS A 1 85 ? -7.360 6.530 7.729 1.00 85.69 85 LYS A C 1
ATOM 696 O O . LYS A 1 85 ? -6.635 7.502 7.538 1.00 85.69 85 LYS A O 1
ATOM 701 N N . ILE A 1 86 ? -7.369 5.472 6.925 1.00 89.50 86 ILE A N 1
ATOM 702 C CA . ILE A 1 86 ? -6.634 5.380 5.667 1.00 89.50 86 ILE A CA 1
ATOM 703 C C . ILE A 1 86 ? -7.624 5.478 4.516 1.00 89.50 86 ILE A C 1
ATOM 705 O O . ILE A 1 86 ? -8.493 4.622 4.389 1.00 89.50 86 ILE A O 1
ATOM 709 N N . TRP A 1 87 ? -7.488 6.507 3.681 1.00 88.75 87 TRP A N 1
ATOM 710 C CA . TRP A 1 87 ? -8.280 6.632 2.446 1.00 88.75 87 TRP A CA 1
ATOM 711 C C . TRP A 1 87 ? -7.583 6.028 1.227 1.00 88.75 87 TRP A C 1
ATOM 713 O O . TRP A 1 87 ? -8.221 5.794 0.210 1.00 88.75 87 TRP A O 1
ATOM 723 N N . ASN A 1 88 ? -6.265 5.816 1.290 1.00 93.31 88 ASN A N 1
ATOM 724 C CA . ASN A 1 88 ? -5.483 5.432 0.132 1.00 93.31 88 ASN A CA 1
ATOM 725 C C . ASN A 1 88 ? -4.186 4.745 0.528 1.00 93.31 88 ASN A C 1
ATOM 727 O O . ASN A 1 88 ? -3.477 5.223 1.411 1.00 93.31 88 ASN A O 1
ATOM 731 N N . VAL A 1 89 ? -3.883 3.654 -0.164 1.00 96.25 89 VAL A N 1
ATOM 732 C CA . VAL A 1 89 ? -2.593 2.968 -0.117 1.00 96.25 89 VAL A CA 1
ATOM 733 C C . VAL A 1 89 ? -2.217 2.671 -1.557 1.00 96.25 89 VAL A C 1
ATOM 735 O O . VAL A 1 89 ? -2.943 1.937 -2.213 1.00 96.25 89 VAL A O 1
ATOM 738 N N . ALA A 1 90 ? -1.143 3.251 -2.076 1.00 96.31 90 ALA A N 1
ATOM 739 C CA . ALA A 1 90 ? -0.793 3.082 -3.483 1.00 96.31 90 ALA A CA 1
ATOM 740 C C . ALA A 1 90 ? 0.716 3.013 -3.684 1.00 96.31 90 ALA A C 1
ATOM 742 O O . ALA A 1 90 ? 1.478 3.718 -3.017 1.00 96.31 90 ALA A O 1
ATOM 743 N N . PHE A 1 91 ? 1.135 2.199 -4.652 1.00 96.38 91 PHE A N 1
ATOM 744 C CA . PHE A 1 91 ? 2.472 2.327 -5.210 1.00 96.38 91 PHE A CA 1
ATOM 745 C C . PHE A 1 91 ? 2.560 3.569 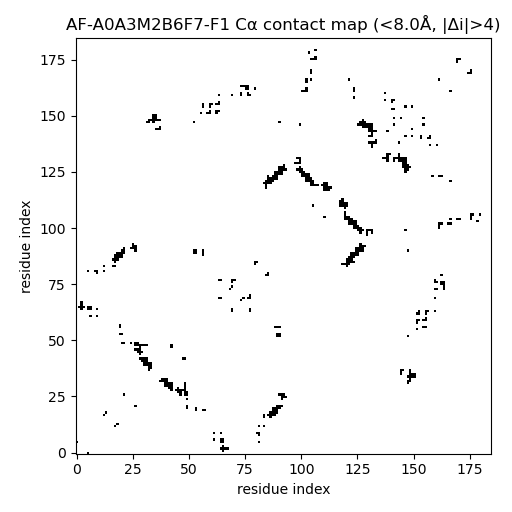-6.090 1.00 96.38 91 PHE A C 1
ATOM 747 O O . PHE A 1 91 ? 1.625 3.893 -6.817 1.00 96.38 91 PHE A O 1
ATOM 754 N N . VAL A 1 92 ? 3.706 4.236 -6.040 1.00 94.44 92 VAL A N 1
ATOM 755 C CA . VAL A 1 92 ? 4.005 5.437 -6.822 1.00 94.44 92 VAL A CA 1
ATOM 756 C C . VAL A 1 92 ? 5.472 5.447 -7.237 1.00 94.44 92 VAL A C 1
ATOM 758 O O . VAL A 1 92 ? 6.318 4.846 -6.570 1.00 94.44 92 VAL A O 1
ATOM 761 N N . LYS A 1 93 ? 5.788 6.157 -8.321 1.00 91.94 93 LYS A N 1
ATOM 762 C CA . LYS A 1 93 ? 7.157 6.527 -8.693 1.00 91.94 93 LYS A CA 1
ATOM 763 C C . LYS A 1 93 ? 7.476 7.905 -8.137 1.00 91.94 93 LYS A C 1
ATOM 765 O O . LYS A 1 93 ? 6.797 8.875 -8.466 1.00 91.94 93 LYS A O 1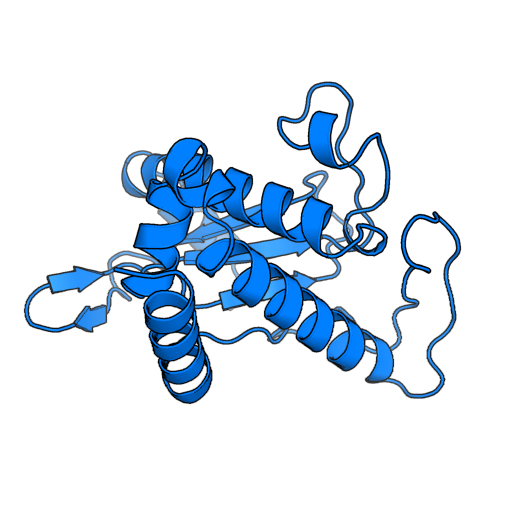
ATOM 770 N N . ILE A 1 94 ? 8.506 7.994 -7.301 1.00 85.12 94 ILE A N 1
ATOM 771 C CA . ILE A 1 94 ? 8.993 9.275 -6.777 1.00 85.12 94 ILE A CA 1
ATOM 772 C C . ILE A 1 94 ? 10.506 9.316 -6.917 1.00 85.12 94 ILE A C 1
ATOM 774 O O . ILE A 1 94 ? 11.217 8.695 -6.131 1.00 85.12 94 ILE A O 1
ATOM 778 N N . ASP A 1 95 ? 10.977 10.051 -7.918 1.00 77.31 95 ASP A N 1
ATOM 779 C CA . ASP A 1 95 ? 12.394 10.080 -8.285 1.00 77.31 95 ASP A CA 1
ATOM 780 C C . ASP A 1 95 ? 13.223 10.921 -7.291 1.00 77.31 95 ASP A C 1
ATOM 782 O O . ASP A 1 95 ? 14.274 10.491 -6.824 1.00 77.31 95 ASP A O 1
ATOM 786 N N . GLU A 1 96 ? 12.710 12.082 -6.874 1.00 63.50 96 GLU A N 1
ATOM 787 C CA . GLU A 1 96 ? 13.473 13.090 -6.114 1.00 63.50 96 GLU A CA 1
ATOM 788 C C . GLU A 1 96 ? 13.571 12.857 -4.596 1.00 63.50 96 GLU A C 1
ATOM 790 O O . GLU A 1 96 ? 14.247 13.615 -3.905 1.00 63.50 96 GLU A O 1
ATOM 795 N N . ARG A 1 97 ? 12.862 11.872 -4.025 1.00 62.53 97 ARG A N 1
ATOM 796 C CA . ARG A 1 97 ? 12.831 11.677 -2.562 1.00 62.53 97 ARG A CA 1
ATOM 797 C C . ARG A 1 97 ? 13.330 10.293 -2.155 1.00 62.53 97 ARG A C 1
ATOM 799 O O . ARG A 1 97 ? 12.833 9.291 -2.655 1.00 62.53 97 ARG A O 1
ATOM 806 N N . ASP A 1 98 ? 14.238 10.266 -1.180 1.00 68.75 98 ASP A N 1
ATOM 807 C CA . ASP A 1 98 ? 14.969 9.071 -0.719 1.00 68.75 98 ASP A CA 1
ATOM 808 C C . ASP A 1 98 ? 14.203 8.144 0.236 1.00 68.75 98 ASP A C 1
ATOM 810 O O . ASP A 1 98 ? 14.796 7.271 0.857 1.00 68.75 98 ASP A O 1
ATOM 814 N N . TRP A 1 99 ? 12.887 8.293 0.379 1.00 83.12 99 TRP A N 1
ATOM 815 C CA . TRP A 1 99 ? 12.118 7.428 1.276 1.00 83.12 99 TRP A CA 1
ATOM 816 C C . TRP A 1 99 ? 11.503 6.242 0.533 1.00 83.12 99 TRP A C 1
ATOM 818 O O . TRP A 1 99 ? 11.092 6.355 -0.629 1.00 83.12 99 TRP A O 1
ATOM 828 N N . ALA A 1 100 ? 11.376 5.118 1.240 1.00 86.00 100 ALA A N 1
ATOM 829 C CA . ALA A 1 100 ? 10.764 3.906 0.711 1.00 86.00 100 ALA A CA 1
ATOM 830 C C . ALA A 1 100 ? 9.229 3.877 0.887 1.00 86.00 100 ALA A C 1
ATOM 832 O O . ALA A 1 100 ? 8.504 3.513 -0.042 1.00 86.00 100 ALA A O 1
ATOM 833 N N . THR A 1 101 ? 8.708 4.391 2.008 1.00 87.88 101 THR A N 1
ATOM 834 C CA . THR A 1 101 ? 7.275 4.698 2.199 1.00 87.88 101 THR A CA 1
ATOM 835 C C . THR A 1 101 ? 7.024 6.091 2.784 1.00 87.88 101 THR A C 1
ATOM 837 O O . THR A 1 101 ? 7.913 6.720 3.361 1.00 87.88 101 THR A O 1
ATOM 840 N N . ARG A 1 102 ? 5.802 6.614 2.596 1.00 86.44 102 ARG A N 1
ATOM 841 C CA . ARG A 1 102 ? 5.369 7.878 3.206 1.00 86.44 102 ARG A CA 1
ATOM 842 C C . ARG A 1 102 ? 3.879 7.949 3.457 1.00 86.44 102 ARG A C 1
ATOM 844 O O . ARG A 1 102 ? 3.061 7.842 2.546 1.00 86.44 102 ARG A O 1
ATOM 851 N N . THR A 1 103 ? 3.557 8.370 4.667 1.00 87.50 103 THR A N 1
ATOM 852 C CA . THR A 1 103 ? 2.224 8.804 5.070 1.00 87.50 103 THR A CA 1
ATOM 853 C C . THR A 1 103 ? 2.029 10.297 4.797 1.00 87.50 103 THR A C 1
ATOM 855 O O . THR A 1 103 ? 2.836 11.127 5.227 1.00 87.50 103 THR A O 1
ATOM 858 N N . ARG A 1 104 ? 0.942 10.678 4.121 1.00 83.31 104 ARG A N 1
ATOM 859 C CA . ARG A 1 104 ? 0.472 12.069 3.992 1.00 83.31 104 ARG A CA 1
ATOM 860 C C . ARG A 1 104 ? -0.927 12.186 4.583 1.00 83.31 104 ARG A C 1
ATOM 862 O O . ARG A 1 104 ? -1.851 11.547 4.088 1.00 83.31 104 ARG A O 1
ATOM 869 N N . VAL A 1 105 ? -1.086 13.002 5.617 1.00 78.62 105 VAL A N 1
ATOM 870 C CA . VAL A 1 105 ? -2.378 13.229 6.282 1.00 78.62 105 VAL A CA 1
ATOM 871 C C . VAL A 1 105 ? -3.033 14.468 5.682 1.00 78.62 105 VAL A C 1
ATOM 873 O O . VAL A 1 105 ? -2.360 15.483 5.500 1.00 78.62 105 VAL A O 1
ATOM 876 N N . VAL A 1 106 ? -4.329 14.405 5.366 1.00 71.31 106 VAL A N 1
ATOM 877 C CA . VAL A 1 106 ? -5.033 15.577 4.825 1.00 71.31 106 VAL A CA 1
ATOM 878 C C . VAL A 1 106 ? -5.048 16.729 5.840 1.00 71.31 106 VAL A C 1
ATOM 880 O O . VAL A 1 106 ? -5.139 16.485 7.050 1.00 71.31 106 VAL A O 1
ATOM 883 N N . PRO A 1 107 ? -4.994 17.996 5.393 1.00 70.88 107 PRO A N 1
ATOM 884 C CA . PRO A 1 107 ? -5.103 19.135 6.292 1.00 70.88 107 PRO A CA 1
ATOM 885 C C . PRO A 1 107 ? -6.402 19.134 7.095 1.00 70.88 107 PRO A C 1
ATOM 887 O O . PRO A 1 107 ? -7.439 18.683 6.619 1.00 70.88 107 PRO A O 1
ATOM 890 N N . ARG A 1 108 ? -6.378 19.709 8.304 1.00 68.31 108 ARG A N 1
ATOM 891 C CA . ARG A 1 108 ? -7.538 19.706 9.219 1.00 68.31 108 ARG A CA 1
ATOM 892 C C . ARG A 1 108 ? -8.780 20.361 8.612 1.00 68.31 108 ARG A C 1
ATOM 894 O O . ARG A 1 108 ? -9.893 19.966 8.929 1.00 68.31 108 ARG A O 1
ATOM 901 N N . LYS A 1 109 ? -8.588 21.321 7.704 1.00 68.12 109 LYS A N 1
ATOM 902 C CA . LYS A 1 109 ? -9.663 21.984 6.947 1.00 68.12 109 LYS A CA 1
ATOM 903 C C . LYS A 1 109 ? -10.382 21.051 5.961 1.00 68.12 109 LYS A C 1
ATOM 905 O O . LYS A 1 109 ? -11.496 21.351 5.563 1.00 68.12 109 LYS A O 1
ATOM 910 N N . GLN A 1 110 ? -9.745 19.946 5.576 1.00 67.06 110 GLN A N 1
ATOM 911 C CA . GLN A 1 110 ? -10.277 18.909 4.686 1.00 67.06 110 GLN A CA 1
ATOM 912 C C . GLN A 1 110 ? -10.637 17.632 5.466 1.00 67.06 110 GLN A C 1
ATOM 914 O O . GLN A 1 110 ? -10.746 16.552 4.889 1.00 67.06 110 GLN A O 1
ATOM 919 N N . ALA A 1 111 ? -10.772 17.734 6.793 1.00 72.00 111 ALA A N 1
ATOM 920 C CA . ALA A 1 111 ? -11.184 16.613 7.618 1.00 72.00 111 ALA A CA 1
ATOM 921 C C . ALA A 1 111 ? -12.644 16.234 7.329 1.00 72.00 111 ALA A C 1
ATOM 923 O O . ALA A 1 111 ? -13.500 17.091 7.107 1.00 72.00 111 ALA A O 1
ATOM 924 N N . LEU A 1 112 ? -12.924 14.937 7.358 1.00 68.75 112 LEU A N 1
ATOM 925 C CA . LEU A 1 112 ? -14.236 14.374 7.074 1.00 68.75 112 LEU A CA 1
ATOM 926 C C . LEU A 1 112 ?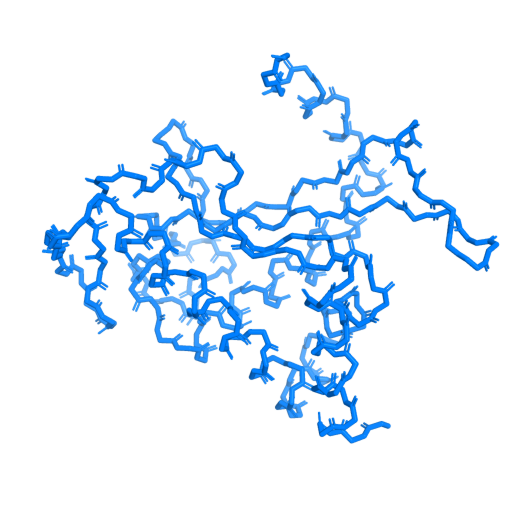 -15.020 14.183 8.372 1.00 68.75 112 LEU A C 1
ATOM 928 O O . LEU A 1 112 ? -14.459 13.761 9.385 1.00 68.75 112 LEU A O 1
ATOM 932 N N . HIS A 1 113 ? -16.322 14.456 8.330 1.00 67.88 113 HIS A N 1
ATOM 933 C CA . HIS A 1 113 ? -17.241 14.128 9.416 1.00 67.88 113 HIS A CA 1
ATOM 934 C C . HIS A 1 113 ? -17.838 12.747 9.158 1.00 67.88 113 HIS A C 1
ATOM 936 O O . HIS A 1 113 ? -18.619 12.568 8.228 1.00 67.88 113 HIS A O 1
ATOM 942 N N . VAL A 1 114 ? -17.477 11.771 9.986 1.00 62.28 114 VAL A N 1
ATOM 943 C CA . VAL A 1 114 ? -17.990 10.400 9.902 1.00 62.28 114 VAL A CA 1
ATOM 944 C C . VAL A 1 114 ? -18.591 10.043 11.253 1.00 62.28 114 VAL A C 1
ATOM 946 O O . VAL A 1 114 ? -17.887 10.031 12.262 1.00 62.28 114 VAL A O 1
ATOM 949 N N . ASN A 1 115 ? -19.899 9.772 11.287 1.00 57.75 115 ASN A N 1
ATOM 950 C CA . ASN A 1 115 ? -20.628 9.366 12.497 1.00 57.75 115 ASN A CA 1
ATOM 951 C C . ASN A 1 115 ? -20.364 10.284 13.711 1.00 57.75 115 ASN A C 1
ATOM 953 O O . ASN A 1 115 ? -20.069 9.819 14.811 1.00 57.75 115 ASN A O 1
ATOM 957 N N . GLY A 1 116 ? -20.395 11.605 13.495 1.00 58.50 116 GLY A N 1
ATOM 958 C CA . GLY A 1 116 ? -20.167 12.608 14.544 1.00 58.50 116 GLY A CA 1
ATOM 959 C C . GLY A 1 116 ? -18.705 12.792 14.973 1.00 58.50 116 GLY A C 1
ATOM 960 O O . GLY A 1 116 ? -18.436 13.557 15.896 1.00 58.50 116 GLY A O 1
ATOM 961 N N . ARG A 1 117 ? -17.744 12.126 14.318 1.00 63.81 117 ARG A N 1
ATOM 962 C CA . ARG A 1 117 ? -16.303 12.297 14.558 1.00 63.81 117 ARG A CA 1
ATOM 963 C C . ARG A 1 117 ? -15.626 12.971 13.373 1.00 63.81 117 ARG A C 1
ATOM 965 O O . ARG A 1 117 ? -15.932 12.669 12.224 1.00 63.81 117 ARG A O 1
ATOM 972 N N . ILE A 1 118 ? -14.667 13.844 13.668 1.00 70.38 118 ILE A N 1
ATOM 973 C CA . ILE A 1 118 ? -13.797 14.467 12.666 1.00 70.38 118 ILE A CA 1
ATOM 974 C C . ILE A 1 118 ? -12.588 13.557 12.441 1.00 70.38 118 ILE A C 1
ATOM 976 O O . ILE A 1 118 ? -11.862 13.243 13.387 1.00 70.38 118 ILE A O 1
ATOM 980 N N . ILE A 1 119 ? -12.365 13.139 11.197 1.00 70.38 119 ILE A N 1
ATOM 981 C CA . ILE A 1 119 ? -11.258 12.264 10.797 1.00 70.38 119 ILE A CA 1
ATOM 982 C C . ILE A 1 119 ? -10.428 12.967 9.721 1.00 70.38 119 ILE A C 1
ATOM 984 O O . ILE A 1 119 ? -10.965 13.460 8.735 1.00 70.38 119 ILE A O 1
ATOM 988 N N . GLN A 1 120 ? -9.106 12.989 9.892 1.00 75.38 120 GLN A N 1
ATOM 989 C CA . GLN A 1 120 ? -8.162 13.389 8.847 1.00 75.38 120 GLN A CA 1
ATOM 990 C C . GLN A 1 120 ? -7.564 12.130 8.212 1.00 75.38 120 GLN A C 1
ATOM 992 O O . GLN A 1 120 ? -6.638 11.556 8.790 1.00 75.38 120 GLN A O 1
ATOM 997 N N . PRO A 1 121 ? -8.093 11.654 7.072 1.00 77.94 121 PRO A N 1
ATOM 998 C CA . PRO A 1 121 ? -7.530 10.493 6.405 1.00 77.94 121 PRO A CA 1
ATOM 999 C C . PRO A 1 121 ? -6.070 10.674 5.999 1.00 77.94 121 PRO A C 1
ATOM 1001 O O . PRO A 1 121 ? -5.628 11.768 5.642 1.00 77.94 121 PRO A O 1
ATOM 1004 N N . ALA A 1 122 ? -5.338 9.565 5.995 1.00 87.44 122 ALA A N 1
ATOM 1005 C CA . ALA A 1 122 ? -3.970 9.510 5.510 1.00 87.44 122 ALA A CA 1
ATOM 1006 C C . ALA A 1 122 ? -3.862 8.698 4.215 1.00 87.44 122 ALA A C 1
ATOM 1008 O O . ALA A 1 122 ? -4.478 7.637 4.104 1.00 87.44 122 ALA A O 1
ATOM 1009 N N . LYS A 1 123 ? -3.067 9.184 3.247 1.00 90.69 123 LYS A N 1
ATOM 1010 C CA . LYS A 1 123 ? -2.568 8.382 2.117 1.00 90.69 123 LYS A CA 1
ATOM 1011 C C . LYS A 1 123 ? -1.233 7.753 2.492 1.00 90.69 123 LYS A C 1
ATOM 1013 O O . LYS A 1 123 ? -0.348 8.460 2.970 1.00 90.69 123 LYS A O 1
ATOM 1018 N N . ILE A 1 124 ? -1.098 6.463 2.228 1.00 92.75 124 ILE A N 1
ATOM 1019 C CA . ILE A 1 124 ? 0.147 5.711 2.323 1.00 92.75 124 ILE A CA 1
ATOM 1020 C C . ILE A 1 124 ? 0.684 5.535 0.909 1.00 92.75 124 ILE A C 1
ATOM 1022 O O . ILE A 1 124 ? 0.028 4.950 0.050 1.00 92.75 124 ILE A O 1
ATOM 1026 N N . LEU A 1 125 ? 1.862 6.084 0.657 1.00 93.31 125 LEU A N 1
ATOM 1027 C CA . LEU A 1 125 ? 2.525 6.024 -0.634 1.00 93.31 125 LEU A CA 1
ATOM 1028 C C . LEU A 1 125 ? 3.722 5.086 -0.511 1.00 93.31 125 LEU A C 1
ATOM 1030 O O . LEU A 1 125 ? 4.571 5.299 0.352 1.00 93.31 125 LEU A O 1
ATOM 1034 N N . VAL A 1 126 ? 3.780 4.061 -1.355 1.00 94.81 126 VAL A N 1
ATOM 1035 C CA . VAL A 1 126 ? 4.877 3.089 -1.400 1.00 94.81 126 VAL A CA 1
ATOM 1036 C C . VAL A 1 126 ? 5.711 3.373 -2.644 1.00 94.81 126 VAL A C 1
ATOM 1038 O O . VAL A 1 126 ? 5.206 3.298 -3.763 1.00 94.81 126 VAL A O 1
ATOM 1041 N N . ASN A 1 127 ? 6.977 3.747 -2.475 1.00 94.19 127 ASN A N 1
ATOM 1042 C CA . ASN A 1 127 ? 7.828 4.085 -3.610 1.00 94.19 127 ASN A CA 1
ATOM 1043 C C . ASN A 1 127 ? 8.383 2.810 -4.250 1.00 94.19 127 ASN A C 1
ATOM 1045 O O . ASN A 1 127 ? 9.258 2.165 -3.681 1.00 94.19 127 ASN A O 1
ATOM 1049 N N . TYR A 1 128 ? 7.883 2.441 -5.431 1.00 93.25 128 TYR A N 1
ATOM 1050 C CA . TYR A 1 128 ? 8.084 1.091 -5.973 1.00 93.25 128 TYR A CA 1
ATOM 1051 C C . TYR A 1 128 ? 9.553 0.721 -6.246 1.00 93.25 128 TYR A C 1
ATOM 1053 O O . TYR A 1 128 ? 9.888 -0.459 -6.208 1.00 93.25 128 TYR A O 1
ATOM 1061 N N . HIS A 1 129 ? 10.426 1.695 -6.512 1.00 92.69 129 HIS A N 1
ATOM 1062 C CA . HIS A 1 129 ? 11.830 1.442 -6.860 1.00 92.69 129 HIS A CA 1
ATOM 1063 C C . HIS A 1 129 ? 12.805 1.640 -5.702 1.00 92.69 129 HIS A C 1
ATOM 1065 O O . HIS A 1 129 ? 13.976 1.287 -5.828 1.00 92.69 129 HIS A O 1
ATOM 1071 N N . ARG A 1 130 ? 12.363 2.228 -4.586 1.00 92.62 130 ARG A N 1
ATOM 1072 C CA . ARG A 1 130 ? 13.249 2.462 -3.448 1.00 92.62 130 ARG A CA 1
ATOM 1073 C C . ARG A 1 130 ? 13.366 1.196 -2.616 1.00 92.62 130 ARG A C 1
ATOM 1075 O O . ARG A 1 130 ? 12.374 0.516 -2.369 1.00 92.62 130 ARG A O 1
ATOM 1082 N N . SER A 1 131 ? 14.583 0.916 -2.178 1.00 92.31 131 SER A N 1
ATOM 1083 C CA . SER A 1 131 ? 14.872 -0.059 -1.132 1.00 92.31 131 SER A CA 1
ATOM 1084 C C . SER A 1 131 ? 15.016 0.673 0.196 1.00 92.31 131 SER A C 1
ATOM 1086 O O . SER A 1 131 ? 15.474 1.816 0.224 1.00 92.31 131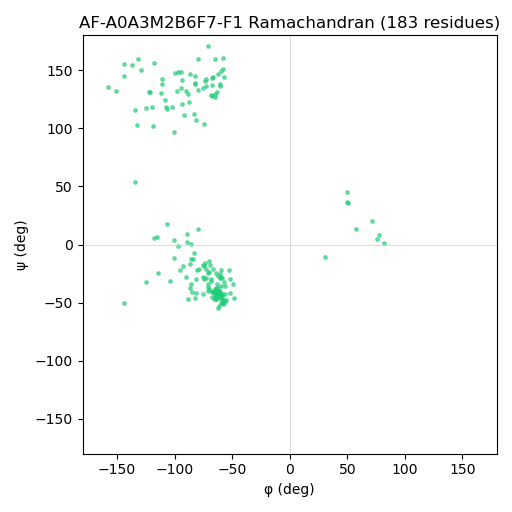 SER A O 1
ATOM 1088 N N . ALA A 1 132 ? 14.648 0.018 1.293 1.00 89.94 132 ALA A N 1
ATOM 1089 C CA . ALA A 1 132 ? 15.005 0.500 2.621 1.00 89.94 132 ALA A CA 1
ATOM 1090 C C . ALA A 1 132 ? 16.528 0.393 2.806 1.00 89.94 132 ALA A C 1
ATOM 1092 O O . ALA A 1 132 ? 17.129 -0.609 2.404 1.00 89.94 132 ALA A O 1
ATOM 1093 N N . SER A 1 133 ? 17.155 1.410 3.393 1.00 88.31 133 SER A N 1
ATOM 1094 C CA . SER A 1 133 ? 18.554 1.334 3.821 1.00 88.31 133 SER A CA 1
ATOM 1095 C C . SER A 1 133 ? 18.667 0.581 5.153 1.00 88.31 133 SER A C 1
ATOM 1097 O O . SER A 1 133 ? 17.666 0.482 5.852 1.00 88.31 133 SER A O 1
ATOM 1099 N N . PRO A 1 134 ? 19.833 0.031 5.538 1.00 89.06 134 PRO A N 1
ATOM 1100 C CA . PRO A 1 134 ? 19.986 -0.744 6.777 1.00 89.06 134 PRO A CA 1
ATOM 1101 C C . PRO A 1 134 ? 19.477 -0.064 8.058 1.00 89.06 134 PRO A C 1
ATOM 1103 O O . PRO A 1 134 ? 19.051 -0.740 8.993 1.00 89.06 134 PRO A O 1
ATOM 1106 N N . GLU A 1 135 ? 19.526 1.263 8.096 1.00 86.94 135 GLU A N 1
ATOM 1107 C CA . GLU A 1 135 ? 19.040 2.111 9.183 1.00 86.94 135 GLU A CA 1
ATOM 1108 C C . GLU A 1 135 ? 17.535 2.438 9.121 1.00 86.94 135 GLU A C 1
ATOM 1110 O O . GLU A 1 135 ? 16.977 2.942 10.098 1.00 86.94 135 GLU A O 1
ATOM 1115 N N . ASP A 1 136 ? 16.866 2.157 8.003 1.00 85.31 136 ASP A N 1
ATOM 1116 C CA . ASP A 1 136 ? 15.430 2.367 7.834 1.00 85.31 136 ASP A CA 1
ATOM 1117 C C . ASP A 1 136 ? 14.632 1.278 8.598 1.00 85.31 136 ASP A C 1
ATOM 1119 O O . ASP A 1 136 ? 14.939 0.083 8.483 1.00 85.31 136 ASP A O 1
ATOM 1123 N N . PRO A 1 137 ? 13.572 1.641 9.354 1.00 85.69 137 PRO A N 1
ATOM 1124 C CA . PRO A 1 137 ? 12.713 0.690 10.067 1.00 85.69 137 PRO A CA 1
ATOM 1125 C C . PRO A 1 137 ? 12.127 -0.450 9.217 1.00 85.69 137 PRO A C 1
ATOM 1127 O O . PRO A 1 137 ? 11.742 -1.480 9.770 1.00 85.69 137 PRO A O 1
ATOM 1130 N N . PHE A 1 138 ? 12.035 -0.291 7.894 1.00 90.06 138 PHE A N 1
ATOM 1131 C CA . PHE A 1 138 ? 11.531 -1.315 6.975 1.00 90.06 138 PHE A CA 1
ATOM 1132 C C . PHE A 1 138 ? 12.606 -2.312 6.523 1.00 90.06 138 PHE A C 1
ATOM 1134 O O . PHE A 1 138 ? 12.271 -3.349 5.943 1.00 90.06 138 PHE A O 1
ATOM 1141 N N . TYR A 1 139 ? 13.893 -2.049 6.767 1.00 93.25 139 TYR A N 1
ATOM 1142 C CA . TYR A 1 139 ? 14.978 -2.921 6.310 1.00 93.25 139 TYR A CA 1
ATOM 1143 C C . TYR A 1 139 ? 14.868 -4.376 6.769 1.00 93.25 139 TYR A C 1
ATOM 1145 O O . TYR A 1 139 ? 15.054 -5.256 5.926 1.00 93.25 139 TYR A O 1
ATOM 1153 N N . PRO A 1 140 ? 14.508 -4.684 8.033 1.00 93.88 140 PRO A N 1
ATOM 1154 C CA . PRO A 1 140 ? 14.369 -6.073 8.472 1.00 93.88 140 PRO A CA 1
ATOM 1155 C C . PRO A 1 140 ? 13.371 -6.878 7.630 1.00 93.88 140 PRO A C 1
ATOM 1157 O O . PRO A 1 140 ? 13.570 -8.073 7.404 1.00 93.88 140 PRO A O 1
ATOM 1160 N N . GLU A 1 141 ? 12.329 -6.208 7.132 1.00 94.00 141 GLU A N 1
ATOM 1161 C CA . GLU A 1 141 ? 11.261 -6.823 6.344 1.00 94.00 141 GLU A CA 1
ATOM 1162 C C . GLU A 1 141 ? 11.600 -6.907 4.857 1.00 94.00 141 GLU A C 1
ATOM 1164 O O . GLU A 1 141 ? 11.226 -7.871 4.193 1.00 94.00 141 GLU A O 1
ATOM 1169 N N . THR A 1 142 ? 12.325 -5.918 4.331 1.00 94.12 142 THR A N 1
ATOM 1170 C CA . THR A 1 142 ? 12.666 -5.849 2.900 1.00 94.12 142 THR A CA 1
ATOM 1171 C C . THR A 1 142 ? 13.973 -6.542 2.544 1.00 94.12 142 THR A C 1
ATOM 1173 O O . THR A 1 142 ? 14.148 -6.975 1.407 1.00 94.12 142 THR A O 1
ATOM 1176 N N . ARG A 1 143 ? 14.916 -6.621 3.491 1.00 91.75 143 ARG A N 1
ATOM 1177 C CA . ARG A 1 143 ? 16.286 -7.122 3.291 1.00 91.75 143 ARG A CA 1
ATOM 1178 C C . ARG A 1 143 ? 16.979 -6.488 2.077 1.00 91.75 143 ARG A C 1
ATOM 1180 O O . ARG A 1 143 ? 17.702 -7.161 1.348 1.00 91.75 143 ARG A O 1
ATOM 1187 N N . GLY A 1 144 ? 16.720 -5.200 1.846 1.00 90.56 144 GLY A N 1
ATOM 1188 C CA . GLY A 1 144 ? 17.293 -4.427 0.740 1.00 90.56 144 GLY A CA 1
ATOM 1189 C C . GLY A 1 144 ? 16.596 -4.599 -0.616 1.00 90.56 144 GLY A C 1
ATOM 1190 O O . GLY A 1 144 ? 17.011 -3.963 -1.588 1.00 90.56 144 GLY A O 1
ATOM 1191 N N . LEU A 1 145 ? 15.526 -5.398 -0.710 1.00 95.50 145 LEU A N 1
ATOM 1192 C CA . LEU A 1 145 ? 14.714 -5.467 -1.925 1.00 95.50 145 LEU A CA 1
ATOM 1193 C C . LEU A 1 145 ? 13.974 -4.140 -2.174 1.00 95.50 145 LEU A C 1
ATOM 1195 O O . LEU A 1 145 ? 13.496 -3.517 -1.219 1.00 95.50 145 LEU A O 1
ATOM 1199 N N . PRO A 1 146 ? 13.816 -3.726 -3.446 1.00 95.62 146 PRO A N 1
ATOM 1200 C CA . PRO A 1 146 ? 12.932 -2.622 -3.798 1.00 95.62 146 PRO A CA 1
ATOM 1201 C C . PRO A 1 146 ? 11.506 -2.902 -3.325 1.00 95.62 146 PRO A C 1
ATOM 1203 O O . PRO A 1 146 ? 11.038 -4.040 -3.407 1.00 95.62 146 PRO A O 1
ATOM 1206 N N . MET A 1 147 ? 10.772 -1.875 -2.891 1.00 95.62 147 MET A N 1
ATOM 1207 C CA . MET A 1 147 ? 9.406 -2.061 -2.381 1.00 95.62 147 MET A CA 1
ATOM 1208 C C . MET A 1 147 ? 8.483 -2.750 -3.397 1.00 95.62 147 MET A C 1
ATOM 1210 O O . MET A 1 147 ? 7.635 -3.564 -3.032 1.00 95.62 147 MET A O 1
ATOM 1214 N N . GLY A 1 148 ? 8.663 -2.462 -4.688 1.00 96.38 148 GLY A N 1
ATOM 1215 C CA . GLY A 1 148 ? 7.926 -3.095 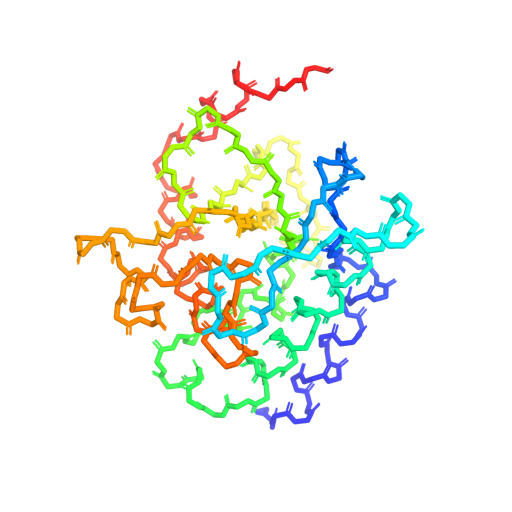-5.779 1.00 96.38 148 GLY A CA 1
ATOM 1216 C C . GLY A 1 148 ? 8.277 -4.570 -5.986 1.00 96.38 1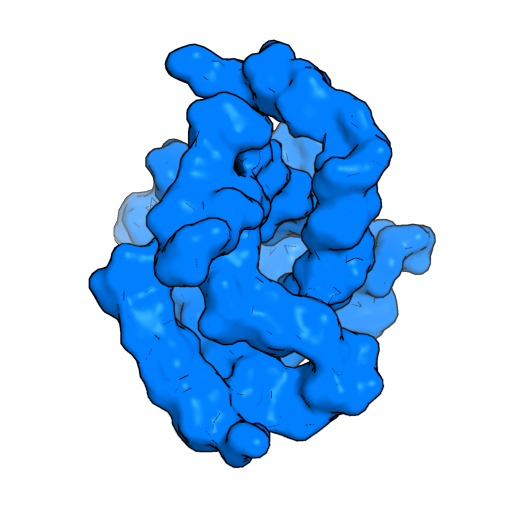48 GLY A C 1
ATOM 1217 O O . GLY A 1 148 ? 7.499 -5.302 -6.587 1.00 96.38 148 GLY A O 1
ATOM 1218 N N . ALA A 1 149 ? 9.396 -5.058 -5.460 1.00 97.62 149 ALA A N 1
ATOM 1219 C CA . ALA A 1 149 ? 9.767 -6.468 -5.523 1.00 97.62 149 ALA A CA 1
ATOM 1220 C C . ALA A 1 149 ? 9.165 -7.288 -4.370 1.00 97.62 149 ALA A C 1
ATOM 1222 O O . ALA A 1 149 ? 9.076 -8.506 -4.475 1.00 97.62 149 ALA A O 1
ATOM 1223 N N . LEU A 1 150 ? 8.694 -6.661 -3.290 1.00 97.81 150 LEU A N 1
ATOM 1224 C CA . LEU A 1 150 ? 8.356 -7.378 -2.055 1.00 97.81 150 LEU A CA 1
ATOM 1225 C C . LEU A 1 150 ? 7.186 -8.362 -2.205 1.00 97.81 150 LEU A C 1
ATOM 1227 O O . LEU A 1 150 ? 6.094 -7.948 -2.606 1.00 97.81 150 LEU A O 1
ATOM 1231 N N . PRO A 1 151 ? 7.334 -9.643 -1.827 1.00 97.12 151 PRO A N 1
ATOM 1232 C CA . PRO A 1 151 ? 6.208 -10.567 -1.772 1.00 97.12 151 PRO A CA 1
ATOM 1233 C C . PRO A 1 151 ? 5.106 -10.050 -0.834 1.00 97.12 151 PRO A C 1
ATOM 1235 O O . PRO A 1 151 ? 5.319 -9.173 0.006 1.00 97.12 151 PRO A O 1
ATOM 1238 N N . ARG A 1 152 ? 3.894 -10.589 -1.005 1.00 97.44 152 ARG A N 1
ATOM 1239 C CA . ARG A 1 152 ? 2.665 -10.115 -0.344 1.00 97.44 152 ARG A CA 1
ATOM 1240 C C . ARG A 1 152 ? 2.820 -9.912 1.165 1.00 97.44 152 ARG A C 1
ATOM 1242 O O . ARG A 1 152 ? 2.346 -8.917 1.703 1.00 97.44 152 ARG A O 1
ATOM 1249 N N . ASP A 1 153 ? 3.428 -10.873 1.847 1.00 97.25 153 ASP A N 1
ATOM 1250 C CA . ASP A 1 153 ? 3.630 -10.871 3.294 1.00 97.25 153 ASP A CA 1
ATOM 1251 C C . ASP A 1 153 ? 4.610 -9.778 3.744 1.00 97.25 153 ASP A C 1
ATOM 1253 O O . ASP A 1 153 ? 4.291 -9.032 4.669 1.00 97.25 153 ASP A O 1
ATOM 1257 N N . GLN A 1 154 ? 5.746 -9.621 3.060 1.00 97.38 154 GLN A N 1
ATOM 1258 C CA . GLN A 1 154 ? 6.703 -8.540 3.333 1.00 97.38 154 GLN A CA 1
ATOM 1259 C C . GLN A 1 154 ? 6.091 -7.166 3.051 1.00 97.38 154 GLN A C 1
ATOM 1261 O O . GLN A 1 154 ? 6.189 -6.261 3.878 1.00 97.38 154 GLN A O 1
ATOM 1266 N N . LEU A 1 155 ? 5.382 -7.017 1.928 1.00 97.94 155 LEU A N 1
ATOM 1267 C CA . LEU A 1 155 ? 4.686 -5.776 1.595 1.00 97.94 155 LEU A CA 1
ATOM 1268 C C . LEU A 1 155 ? 3.633 -5.421 2.657 1.00 97.94 155 LEU A C 1
ATOM 1270 O O . LEU A 1 155 ? 3.539 -4.267 3.075 1.00 97.94 155 LEU A O 1
ATOM 1274 N N . ALA A 1 156 ? 2.868 -6.405 3.137 1.00 98.19 156 ALA A N 1
ATOM 1275 C CA . ALA A 1 156 ? 1.900 -6.202 4.210 1.00 98.19 156 ALA A CA 1
ATOM 1276 C C . ALA A 1 156 ? 2.571 -5.734 5.511 1.00 98.19 156 ALA A C 1
ATOM 1278 O O . ALA A 1 156 ? 2.048 -4.837 6.172 1.00 98.19 156 ALA A O 1
ATOM 1279 N N . ARG A 1 157 ? 3.740 -6.290 5.859 1.00 97.50 157 ARG A N 1
ATOM 1280 C CA . ARG A 1 157 ? 4.534 -5.853 7.021 1.00 97.50 157 ARG A CA 1
ATOM 1281 C C . ARG A 1 157 ? 5.022 -4.421 6.872 1.00 97.50 157 ARG A C 1
ATOM 1283 O O . ARG A 1 157 ? 4.809 -3.631 7.786 1.00 97.50 157 ARG A O 1
ATOM 1290 N N . VAL A 1 158 ? 5.571 -4.057 5.715 1.00 96.25 158 VAL A N 1
ATOM 1291 C CA . VAL A 1 158 ? 6.000 -2.679 5.430 1.00 96.25 158 VAL A CA 1
ATOM 1292 C C . VAL A 1 158 ? 4.833 -1.695 5.548 1.00 96.25 158 VAL A C 1
ATOM 1294 O O . VAL A 1 158 ? 4.937 -0.702 6.265 1.00 96.25 158 VAL A O 1
ATOM 1297 N N . ILE A 1 159 ? 3.693 -1.989 4.911 1.00 96.69 159 ILE A N 1
ATOM 1298 C CA . ILE A 1 159 ? 2.497 -1.134 4.992 1.00 96.69 159 ILE A CA 1
ATOM 1299 C C . ILE A 1 159 ? 2.014 -1.019 6.443 1.00 96.69 159 ILE A C 1
ATOM 1301 O O . ILE A 1 159 ? 1.688 0.077 6.898 1.00 96.69 159 ILE A O 1
ATOM 1305 N N . ALA A 1 160 ? 1.977 -2.129 7.185 1.00 96.62 160 ALA A N 1
ATOM 1306 C CA . ALA A 1 160 ? 1.555 -2.123 8.580 1.00 96.62 160 ALA A CA 1
ATOM 1307 C C . ALA A 1 160 ? 2.477 -1.265 9.455 1.00 96.62 160 ALA A C 1
ATOM 1309 O O . ALA A 1 160 ? 1.978 -0.463 10.240 1.00 96.62 160 ALA A O 1
ATOM 1310 N N . LEU A 1 161 ? 3.796 -1.393 9.296 1.00 94.38 161 LEU A N 1
ATOM 1311 C CA . LEU A 1 161 ? 4.786 -0.600 10.027 1.00 94.38 161 LEU A CA 1
ATOM 1312 C C . LEU A 1 161 ? 4.666 0.894 9.701 1.00 94.38 161 LEU A C 1
ATOM 1314 O O . LEU A 1 161 ? 4.660 1.720 10.612 1.00 94.38 161 LEU A O 1
ATOM 1318 N N . GLU A 1 162 ? 4.497 1.247 8.424 1.00 93.19 162 GLU A N 1
ATOM 1319 C CA . GLU A 1 162 ? 4.318 2.640 8.002 1.00 93.19 162 GLU A CA 1
ATOM 1320 C C . GLU A 1 162 ? 3.087 3.256 8.680 1.00 93.19 162 GLU A C 1
ATOM 1322 O O . GLU A 1 162 ? 3.161 4.355 9.232 1.00 93.19 162 GLU A O 1
ATOM 1327 N N . ILE A 1 163 ? 1.972 2.521 8.697 1.00 92.19 163 ILE A N 1
ATOM 1328 C CA . ILE A 1 163 ? 0.726 2.940 9.346 1.00 92.19 163 ILE A CA 1
ATOM 1329 C C . ILE A 1 163 ? 0.897 3.037 10.872 1.00 92.19 163 ILE A C 1
ATOM 1331 O O . ILE A 1 163 ? 0.462 4.022 11.474 1.00 92.19 163 ILE A O 1
ATOM 1335 N N . GLU A 1 164 ? 1.501 2.024 11.499 1.00 91.62 164 GLU A N 1
ATOM 1336 C CA . GLU A 1 164 ? 1.683 1.924 12.954 1.00 91.62 164 GLU A CA 1
ATOM 1337 C C . GLU A 1 164 ? 2.539 3.075 13.498 1.00 91.62 164 GLU A C 1
ATOM 1339 O O . GLU A 1 164 ? 2.201 3.649 14.538 1.00 91.62 164 GLU A O 1
ATOM 1344 N N . HIS A 1 165 ? 3.605 3.449 12.783 1.00 87.00 165 HIS A N 1
ATOM 1345 C CA . HIS A 1 165 ? 4.524 4.504 13.205 1.00 87.00 165 HIS A CA 1
ATOM 1346 C C . HIS A 1 165 ? 4.011 5.910 12.852 1.00 87.00 165 HIS A C 1
ATOM 1348 O O . HIS A 1 165 ? 3.989 6.798 13.708 1.00 87.00 165 HIS A O 1
ATOM 1354 N N . ASN A 1 166 ? 3.528 6.134 11.624 1.00 82.38 166 ASN A N 1
ATOM 1355 C CA . ASN A 1 166 ? 3.382 7.499 11.106 1.00 82.38 166 ASN A CA 1
ATOM 1356 C C . ASN A 1 166 ? 1.992 8.130 11.263 1.00 82.38 166 ASN A C 1
ATOM 1358 O O . ASN A 1 166 ? 1.887 9.362 11.254 1.00 82.38 166 ASN A O 1
ATOM 1362 N N . ILE A 1 167 ? 0.916 7.348 11.429 1.00 71.19 167 ILE A N 1
ATOM 1363 C CA . ILE A 1 167 ? -0.435 7.932 11.580 1.00 71.19 167 ILE A CA 1
ATOM 1364 C C . ILE A 1 167 ? -0.543 8.793 12.842 1.00 71.19 167 ILE A C 1
ATOM 1366 O O . ILE A 1 167 ? -1.258 9.797 12.848 1.00 71.19 167 ILE A O 1
ATOM 1370 N N . THR A 1 168 ? 0.156 8.425 13.915 1.00 55.41 168 THR A N 1
ATOM 1371 C CA . THR A 1 168 ? 0.090 9.147 15.192 1.00 55.41 168 THR A CA 1
ATOM 1372 C C . THR A 1 168 ? 0.984 10.388 15.219 1.00 55.41 168 THR A C 1
ATOM 1374 O O . THR A 1 168 ? 0.532 11.440 15.678 1.00 55.41 168 THR A O 1
ATOM 1377 N N . GLU A 1 169 ? 2.206 10.319 14.680 1.00 48.50 169 GLU A N 1
ATOM 1378 C CA . GLU A 1 169 ? 3.185 11.412 14.786 1.00 48.50 169 GLU A CA 1
ATOM 1379 C C . GLU A 1 169 ? 2.825 12.643 13.943 1.00 48.50 169 GLU A C 1
ATOM 1381 O O . GLU A 1 169 ? 2.913 13.774 14.431 1.00 48.50 169 GLU A O 1
ATOM 1386 N N . LYS A 1 170 ? 2.319 12.460 12.714 1.00 46.62 170 LYS A N 1
ATOM 1387 C CA . LYS A 1 170 ? 1.939 13.595 11.848 1.00 46.62 170 LYS A CA 1
ATOM 1388 C C . LYS A 1 170 ? 0.645 14.292 12.258 1.00 46.62 170 LYS A C 1
ATOM 1390 O O . LYS A 1 170 ? 0.429 15.435 11.863 1.00 46.62 170 LYS A O 1
ATOM 1395 N N . SER A 1 171 ? -0.194 13.641 13.068 1.00 40.94 171 SER A N 1
ATOM 1396 C CA . SER A 1 171 ? -1.376 14.289 13.651 1.00 40.94 171 SER A CA 1
ATOM 1397 C C . SER A 1 171 ? -1.020 15.235 14.810 1.00 40.94 171 SER A C 1
ATOM 1399 O O . SER A 1 171 ? -1.819 16.106 15.145 1.00 40.94 171 SER A O 1
ATOM 1401 N N . MET A 1 172 ? 0.188 15.108 15.387 1.00 38.41 172 MET A N 1
ATOM 1402 C CA . MET A 1 172 ? 0.618 15.867 16.572 1.00 38.41 172 MET A CA 1
ATOM 1403 C C . MET A 1 172 ? 1.778 16.842 16.321 1.00 38.41 172 MET A C 1
ATOM 1405 O O . MET A 1 172 ? 1.904 17.828 17.043 1.00 38.41 172 MET A O 1
ATOM 1409 N N . ARG A 1 173 ? 2.616 16.625 15.300 1.00 40.25 173 ARG A N 1
ATOM 1410 C CA . ARG A 1 173 ? 3.740 17.514 14.964 1.00 40.25 173 ARG A CA 1
ATOM 1411 C C . ARG A 1 173 ? 3.554 18.089 13.567 1.00 40.25 173 ARG A C 1
ATOM 1413 O O . ARG A 1 173 ? 3.795 17.363 12.620 1.00 40.25 173 ARG A O 1
ATOM 1420 N N . GLY A 1 174 ? 3.108 19.348 13.463 1.00 36.56 174 GLY A N 1
ATOM 1421 C CA . GLY A 1 174 ? 3.296 20.378 12.406 1.00 36.56 174 GLY A CA 1
ATOM 1422 C C . GLY A 1 174 ? 3.492 20.075 10.898 1.00 36.56 174 GLY A C 1
ATOM 1423 O O . GLY A 1 174 ? 3.416 21.005 10.100 1.00 36.56 174 GLY A O 1
ATOM 1424 N N . HIS A 1 175 ? 3.708 18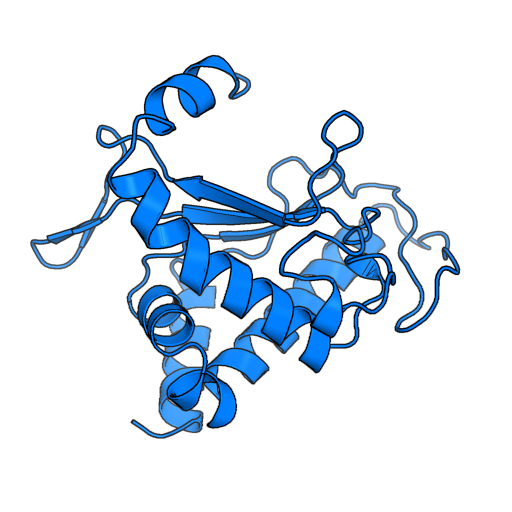.840 10.450 1.00 42.84 175 HIS A N 1
ATOM 1425 C CA . HIS A 1 175 ? 4.073 18.450 9.085 1.00 42.84 175 HIS A CA 1
ATOM 1426 C C . HIS A 1 175 ? 2.942 18.637 8.064 1.00 42.84 175 HIS A C 1
ATOM 1428 O O . HIS A 1 175 ? 3.198 18.661 6.862 1.00 42.84 175 HIS A O 1
ATOM 1434 N N . VAL A 1 176 ? 1.707 18.841 8.531 1.00 47.91 176 VAL A N 1
ATOM 1435 C CA . VAL A 1 176 ? 0.548 19.190 7.696 1.00 47.91 176 VAL A CA 1
ATOM 1436 C C . VAL A 1 176 ? 0.771 20.512 6.943 1.00 47.91 176 VAL A C 1
ATOM 1438 O O . VAL A 1 176 ? 0.361 20.634 5.792 1.00 47.91 176 VAL A O 1
ATOM 1441 N N . ALA A 1 177 ? 1.460 21.486 7.552 1.00 41.84 177 ALA A N 1
ATOM 1442 C CA . ALA A 1 177 ? 1.730 22.780 6.919 1.00 41.84 177 ALA A CA 1
ATOM 1443 C C . ALA A 1 177 ? 2.751 22.671 5.771 1.00 41.84 177 ALA A C 1
ATOM 1445 O O . ALA A 1 177 ? 2.601 23.315 4.736 1.00 41.84 177 ALA A O 1
ATOM 1446 N N . GLN A 1 178 ? 3.762 21.810 5.914 1.00 40.25 178 GLN A N 1
ATOM 1447 C CA . GLN A 1 178 ? 4.818 21.641 4.912 1.00 40.25 178 GLN A CA 1
ATOM 1448 C C . GLN A 1 178 ? 4.397 20.729 3.749 1.00 40.25 178 GLN A C 1
ATOM 1450 O O . GLN A 1 178 ? 4.819 20.934 2.609 1.00 40.25 178 GLN A O 1
ATOM 1455 N N . ASP A 1 179 ? 3.503 19.769 4.003 1.00 44.22 179 ASP A N 1
ATOM 1456 C CA . ASP A 1 179 ? 2.858 18.983 2.946 1.00 44.22 179 ASP A CA 1
ATOM 1457 C C . ASP A 1 179 ? 1.891 19.845 2.107 1.00 44.22 179 ASP A C 1
ATOM 1459 O O . ASP A 1 179 ? 1.785 19.619 0.904 1.00 44.22 179 ASP A O 1
ATOM 1463 N N . GLN A 1 180 ? 1.253 20.871 2.690 1.00 44.06 180 GLN A N 1
ATOM 1464 C CA . GLN A 1 180 ? 0.417 21.833 1.954 1.00 44.06 180 GLN A CA 1
ATOM 1465 C C . GLN A 1 180 ? 1.241 22.773 1.056 1.00 44.06 180 GLN A C 1
ATOM 1467 O O . GLN A 1 180 ? 0.794 23.115 -0.032 1.00 44.06 180 GLN A O 1
ATOM 1472 N N . LEU A 1 181 ? 2.456 23.145 1.475 1.00 43.00 181 LEU A N 1
ATOM 1473 C CA . LEU A 1 181 ? 3.387 23.948 0.667 1.00 43.00 181 LEU A CA 1
ATOM 1474 C C . LEU A 1 181 ? 4.021 23.165 -0.495 1.00 43.00 181 LEU A C 1
ATOM 1476 O O . LEU A 1 181 ? 4.513 23.770 -1.439 1.00 43.00 181 LEU A O 1
ATOM 1480 N N . THR A 1 182 ? 4.040 21.830 -0.420 1.00 37.53 182 THR A N 1
ATOM 1481 C CA . THR A 1 182 ? 4.711 20.958 -1.405 1.00 37.53 182 THR A CA 1
ATOM 1482 C C . THR A 1 182 ? 3.749 20.063 -2.190 1.00 37.53 182 THR A C 1
ATOM 1484 O O . THR A 1 182 ? 4.187 19.185 -2.937 1.00 37.53 182 THR A O 1
ATOM 1487 N N . ALA A 1 183 ? 2.438 20.248 -2.020 1.00 31.33 183 ALA A N 1
ATOM 1488 C CA . ALA A 1 183 ? 1.432 19.625 -2.867 1.00 31.33 183 ALA A CA 1
ATOM 1489 C C . ALA A 1 183 ? 1.314 20.420 -4.184 1.00 31.33 183 ALA A C 1
ATOM 1491 O O . ALA A 1 183 ? 1.225 21.647 -4.121 1.00 31.33 183 ALA A O 1
ATOM 1492 N N . PRO A 1 184 ? 1.312 19.761 -5.359 1.00 28.48 184 PRO A N 1
ATOM 1493 C CA . PRO A 1 184 ? 0.977 20.439 -6.607 1.00 28.48 184 PRO A CA 1
ATOM 1494 C C . PRO A 1 184 ? -0.453 20.990 -6.513 1.00 28.48 184 PRO A C 1
ATOM 1496 O O . PRO A 1 184 ? -1.328 20.296 -5.984 1.00 28.48 184 PRO A O 1
ATOM 1499 N N . GLN A 1 185 ? -0.645 22.234 -6.966 1.00 37.25 185 GLN A N 1
ATOM 1500 C CA . GLN A 1 185 ? -1.951 22.904 -7.012 1.00 37.25 185 GLN A CA 1
ATOM 1501 C C . GLN A 1 185 ? -2.852 22.310 -8.092 1.00 37.25 185 GLN A C 1
ATOM 1503 O O . GLN A 1 185 ? -2.317 21.957 -9.167 1.00 37.25 185 GLN A O 1
#

Secondary structure (DSSP, 8-state):
--HHHHHHHHHHHHHHT-B-S-TT-TTTT--EEPTTSS-EE--SSTTHHHHHHHHHHHHHHHHHHH-HHHHHH-HHHHHHHHTT-EEEEEEE--SS---SEEEEEPPGGG-EEETTEEE--EEEEEETTPBPPTTSTTHHHHTT-BGGG--HHHHHHHHHHHHHHHHHHHHHSSHHHHHHHSS--